Protein AF-A0A7S2GLZ1-F1 (afdb_monomer_lite)

Organism: NCBI:txid327968

pLDDT: mean 72.08, std 15.68, range [31.23, 93.06]

Secondary structure (DSSP, 8-state):
-EETTEE--EEEEEE-SSSTTEEEEEETTT--EEEEEEGGG----HHHHHHHHHHHHHHHHHHHHHHHHHHHHHHHHHHHHHHPPPPTT-EEEEE--STTSTT-EEEEEEEEE-SSTTEEEEEETTTEEEEEEEGGGEEE-HHHHHHHHHHHHHHHHHHHHHHHHHHHHHHHHHHHHHHHHHHHHHHHHHHHHHHHHHHHHHHHHHHHHHHHHHHHHHHHHHHHHHHHHHHHHHHHHHHHHHHHHHHHHHTS---PPPHHHHHHHHHHHHHHHHHHHHHHHHHHTS-----------------------------------------

Radius of gyration: 70.94 Å; chains: 1; bounding box: 131×85×165 Å

Foldseek 3Di:
DADPNDDADWDFPADDPPDPQWTWIAGPPPRDIDRTDGNVRDDQDPVSVVVVVVVVVVVVVVVVVVVVVVVVVVVVQVVCLVPDDDDAQAWKWFQDPDPVRGGDTAIWGFHAAAPDPQFTWIGDPNPDIDGRHHSVRIGHPVVVVVVVVVVVVVVVVVVVVVVVVVVVVVVVVVVVVVVVVVVVVVVVVVVVVVVVVVVVVVVVVVVVVVVVVVVVVVVVVVVVVVVVVVVVVVVVVVVVVVVVVVVVVVVDDDDDDPVVVVVVVVVVVVVVVVVVVVVVVVVVVPDDDDDDDDDDDDDDYDDDDDDDDDDDDDDDDDDDDDDDDDD

Structure (mmCIF, N/CA/C/O backbone):
data_AF-A0A7S2GLZ1-F1
#
_entry.id   AF-A0A7S2GLZ1-F1
#
loop_
_atom_site.group_PDB
_atom_site.id
_atom_site.type_symbol
_atom_site.label_atom_id
_atom_site.label_alt_id
_atom_site.label_comp_id
_atom_site.label_asym_id
_atom_site.label_entity_id
_atom_site.label_seq_id
_atom_site.pdbx_PDB_ins_code
_atom_site.Cartn_x
_atom_site.Cartn_y
_atom_site.Cartn_z
_atom_site.occupancy
_atom_site.B_iso_or_equiv
_atom_site.auth_seq_id
_atom_site.auth_comp_id
_atom_site.auth_asym_id
_atom_site.auth_atom_id
_atom_site.pdbx_PDB_model_num
ATOM 1 N N . GLY A 1 1 ? 24.297 -17.739 35.491 1.00 74.75 1 GLY A N 1
ATOM 2 C CA . GLY A 1 1 ? 24.407 -18.890 36.411 1.00 74.75 1 GLY A CA 1
ATOM 3 C C . GLY A 1 1 ? 25.731 -18.875 37.156 1.00 74.75 1 GLY A C 1
ATOM 4 O O . GLY A 1 1 ? 26.680 -18.275 36.664 1.00 74.75 1 GLY A O 1
ATOM 5 N N . LYS A 1 2 ? 25.814 -19.511 38.328 1.00 79.50 2 LYS A N 1
ATOM 6 C CA . LYS A 1 2 ? 27.057 -19.704 39.091 1.00 79.50 2 LYS A CA 1
ATOM 7 C C . LYS A 1 2 ? 27.658 -21.078 38.774 1.00 79.50 2 LYS A C 1
ATOM 9 O O . LYS A 1 2 ? 27.002 -22.086 39.007 1.00 79.50 2 LYS A O 1
ATOM 14 N N . PHE A 1 3 ? 28.899 -21.126 38.295 1.00 76.31 3 PHE A N 1
ATOM 15 C CA . PHE A 1 3 ? 29.626 -22.363 37.988 1.00 76.31 3 PHE A CA 1
ATOM 16 C C . PHE A 1 3 ? 31.044 -22.286 38.568 1.00 76.31 3 PHE A C 1
ATOM 18 O O . PHE A 1 3 ? 31.731 -21.285 38.393 1.00 76.31 3 PHE A O 1
ATOM 25 N N . LYS A 1 4 ? 31.471 -23.309 39.324 1.00 81.06 4 LYS A N 1
ATOM 26 C CA . LYS A 1 4 ? 32.777 -23.333 40.026 1.00 81.06 4 LYS A CA 1
ATOM 27 C C . LYS A 1 4 ? 33.093 -22.047 40.817 1.00 81.06 4 LYS A C 1
ATOM 29 O O . LYS A 1 4 ? 34.214 -21.557 40.814 1.00 81.06 4 LYS A O 1
ATOM 34 N N . GLY A 1 5 ? 32.087 -21.470 41.477 1.00 81.81 5 GLY A N 1
ATOM 35 C CA . GLY A 1 5 ? 32.250 -20.254 42.284 1.00 81.81 5 GLY A CA 1
ATOM 36 C C . GLY A 1 5 ? 32.127 -18.932 41.516 1.00 81.81 5 GLY A C 1
ATOM 37 O O . GLY A 1 5 ? 31.860 -17.912 42.148 1.00 81.81 5 GLY A O 1
ATOM 38 N N . LEU A 1 6 ? 32.218 -18.949 40.185 1.00 84.62 6 LEU A N 1
ATOM 39 C CA . LEU A 1 6 ? 32.159 -17.764 39.328 1.00 84.62 6 LEU A CA 1
ATOM 40 C C . LEU A 1 6 ? 30.760 -17.559 38.739 1.00 84.62 6 LEU A C 1
ATOM 42 O O . LEU A 1 6 ? 30.022 -18.519 38.519 1.00 84.62 6 LEU A O 1
ATOM 46 N N . TRP A 1 7 ? 30.392 -16.302 38.484 1.00 85.19 7 TRP A N 1
ATOM 47 C CA . TRP A 1 7 ? 29.122 -15.939 37.854 1.00 85.19 7 TRP A CA 1
ATOM 48 C C . TRP A 1 7 ? 29.305 -15.723 36.356 1.00 85.19 7 TRP A C 1
ATOM 50 O O . TRP A 1 7 ? 30.178 -14.971 35.935 1.00 85.19 7 TRP A O 1
ATOM 60 N N . PHE A 1 8 ? 28.427 -16.338 35.572 1.00 86.31 8 PHE A N 1
ATOM 61 C CA . PHE A 1 8 ? 28.402 -16.241 34.120 1.00 86.31 8 PHE A CA 1
ATOM 62 C C . PHE A 1 8 ? 27.045 -15.754 33.632 1.00 86.31 8 PHE A C 1
ATOM 64 O O . PHE A 1 8 ? 26.007 -16.029 34.248 1.00 86.31 8 PHE A O 1
ATOM 71 N N . GLU A 1 9 ? 27.064 -15.073 32.497 1.00 88.56 9 GLU A N 1
ATOM 72 C CA . GLU A 1 9 ? 25.862 -14.677 31.782 1.00 88.56 9 GLU A CA 1
ATOM 73 C C . GLU A 1 9 ? 25.246 -15.893 31.084 1.00 88.56 9 GLU A C 1
ATOM 75 O O . GLU A 1 9 ? 25.931 -16.665 30.406 1.00 88.56 9 GLU A O 1
ATOM 80 N N . ALA A 1 10 ? 23.959 -16.104 31.327 1.00 87.06 10 ALA A N 1
ATOM 81 C CA . ALA A 1 10 ? 23.210 -17.242 30.824 1.00 87.06 10 ALA A CA 1
ATOM 82 C C . ALA A 1 10 ? 21.785 -16.810 30.500 1.00 87.06 10 ALA A C 1
ATOM 84 O O . ALA A 1 10 ? 21.212 -15.989 31.217 1.00 87.06 10 ALA A O 1
ATOM 85 N N . GLU A 1 11 ? 21.228 -17.420 29.469 1.00 90.56 11 GLU A N 1
ATOM 86 C CA . GLU A 1 11 ? 19.838 -17.293 29.066 1.00 90.56 11 GLU A CA 1
ATOM 87 C C . GLU A 1 11 ? 19.040 -18.487 29.595 1.00 90.56 11 GLU A C 1
ATOM 89 O O . GLU A 1 11 ? 19.536 -19.614 29.603 1.00 90.56 11 GLU A O 1
ATOM 94 N N . VAL A 1 12 ? 17.817 -18.245 30.068 1.00 89.56 12 VAL A N 1
ATOM 95 C CA . VAL A 1 12 ? 16.902 -19.312 30.487 1.00 89.56 12 VAL A CA 1
ATOM 96 C C . VAL A 1 12 ? 16.205 -19.849 29.243 1.00 89.56 12 VAL A C 1
ATOM 98 O O . VAL A 1 12 ? 15.446 -19.127 28.607 1.00 89.56 12 VAL A O 1
ATOM 101 N N . THR A 1 13 ? 16.455 -21.110 28.906 1.00 90.00 13 THR A N 1
ATOM 102 C CA . THR A 1 13 ? 15.880 -21.773 27.727 1.00 90.00 13 THR A CA 1
ATOM 103 C C . THR A 1 13 ? 14.616 -22.565 28.053 1.00 90.00 13 THR A C 1
ATOM 105 O O . THR A 1 13 ? 13.832 -22.865 27.158 1.00 90.00 13 THR A O 1
ATOM 108 N N . GLY A 1 14 ? 14.384 -22.885 29.328 1.00 88.25 14 GLY A N 1
ATOM 109 C CA . GLY A 1 14 ? 13.193 -23.608 29.757 1.00 88.25 14 GLY A CA 1
ATOM 110 C C . GLY A 1 14 ? 13.008 -23.609 31.269 1.00 88.25 14 GLY A C 1
ATOM 111 O O . GLY A 1 14 ? 13.954 -23.412 32.034 1.00 88.25 14 GLY A O 1
ATOM 112 N N . VAL A 1 15 ? 11.771 -23.845 31.697 1.00 90.12 15 VAL A N 1
ATOM 113 C CA . VAL A 1 15 ? 11.407 -24.064 33.103 1.00 90.12 15 VAL A CA 1
ATOM 114 C C . VAL A 1 15 ? 11.102 -25.546 33.275 1.00 90.12 15 VAL A C 1
ATOM 116 O O . VAL A 1 15 ? 10.369 -26.122 32.471 1.00 90.12 15 VAL A O 1
ATOM 119 N N . HIS A 1 16 ? 11.677 -26.178 34.296 1.00 86.00 16 HIS A N 1
ATOM 120 C CA . HIS A 1 16 ? 11.473 -27.603 34.519 1.00 86.00 16 HIS A CA 1
ATOM 121 C C . HIS A 1 16 ? 10.038 -27.865 35.012 1.00 86.00 16 HIS A C 1
ATOM 123 O O . HIS A 1 16 ? 9.613 -27.244 35.986 1.00 86.00 16 HIS A O 1
ATOM 129 N N . PRO A 1 17 ? 9.284 -28.799 34.405 1.00 82.12 17 PRO A N 1
ATOM 130 C CA . PRO A 1 17 ? 7.860 -28.973 34.706 1.00 82.12 17 PRO A CA 1
ATOM 131 C C . PRO A 1 17 ? 7.590 -29.581 36.089 1.00 82.12 17 PRO A C 1
ATOM 133 O O . PRO A 1 17 ? 6.540 -29.336 36.672 1.00 82.12 17 PRO A O 1
ATOM 136 N N . THR A 1 18 ? 8.518 -30.383 36.621 1.00 85.62 18 THR A N 1
ATOM 137 C CA . THR A 1 18 ? 8.312 -31.147 37.869 1.00 85.62 18 THR A CA 1
ATOM 138 C C . THR A 1 18 ? 9.137 -30.658 39.054 1.00 85.62 18 THR A C 1
ATOM 140 O O . THR A 1 18 ? 8.936 -31.128 40.171 1.00 85.62 18 THR A O 1
ATOM 143 N N . LEU A 1 19 ? 10.071 -29.731 38.835 1.00 84.50 19 LEU A N 1
ATOM 144 C CA . LEU A 1 19 ? 10.941 -29.214 39.886 1.00 84.50 19 LEU A CA 1
ATOM 145 C C . LEU A 1 19 ? 10.721 -27.704 39.980 1.00 84.50 19 LEU A C 1
ATOM 147 O O . LEU A 1 19 ? 11.221 -26.982 39.112 1.00 84.50 19 LEU A O 1
ATOM 151 N N . PRO A 1 20 ? 9.976 -27.218 40.993 1.00 77.88 20 PRO A N 1
ATOM 152 C CA . PRO A 1 20 ? 9.857 -25.787 41.214 1.00 77.88 20 PRO A CA 1
ATOM 153 C C . PRO A 1 20 ? 11.264 -25.218 41.416 1.00 77.88 20 PRO A C 1
ATOM 155 O O . PRO A 1 20 ? 12.112 -25.831 42.065 1.00 77.88 20 PRO A O 1
ATOM 158 N N . ASP A 1 21 ? 11.524 -24.074 40.793 1.00 85.94 21 ASP A N 1
ATOM 159 C CA . ASP A 1 21 ? 12.811 -23.378 40.824 1.00 85.94 21 ASP A CA 1
ATOM 160 C C . ASP A 1 21 ? 13.983 -24.052 40.098 1.00 85.94 21 ASP A C 1
ATOM 162 O O . ASP A 1 21 ? 15.133 -23.645 40.298 1.00 85.94 21 ASP A O 1
ATOM 166 N N . ALA A 1 22 ? 13.727 -25.029 39.225 1.00 88.62 22 ALA A N 1
ATOM 167 C CA . ALA A 1 22 ? 14.738 -25.566 38.323 1.00 88.62 22 ALA A CA 1
ATOM 168 C C . ALA A 1 22 ? 14.526 -25.092 36.881 1.00 88.62 22 ALA A C 1
ATOM 170 O O . ALA A 1 22 ? 13.417 -25.094 36.349 1.00 88.62 22 ALA A O 1
ATOM 171 N N . TYR A 1 23 ? 15.622 -24.694 36.244 1.00 90.38 23 TYR A N 1
ATOM 172 C CA . TYR A 1 23 ? 15.611 -24.057 34.935 1.00 90.38 23 TYR A CA 1
ATOM 173 C C . TYR A 1 23 ? 16.670 -24.684 34.041 1.00 90.38 23 TYR A C 1
ATOM 175 O O . TYR A 1 23 ? 17.767 -25.014 34.500 1.00 90.38 23 TYR A O 1
ATOM 183 N N . SER A 1 24 ? 16.358 -24.808 32.759 1.00 90.50 24 SER A N 1
ATOM 184 C CA . SER A 1 24 ? 17.357 -25.078 31.734 1.00 90.50 24 SER A CA 1
ATOM 185 C C . SER A 1 24 ? 17.969 -23.748 31.315 1.00 90.50 24 SER A C 1
ATOM 187 O O . SER A 1 24 ? 17.249 -22.780 31.059 1.00 90.50 24 SER A O 1
ATOM 189 N N . VAL A 1 25 ? 19.297 -23.671 31.309 1.00 90.88 25 VAL A N 1
ATOM 190 C CA . VAL A 1 25 ? 20.017 -22.436 30.984 1.00 90.88 25 VAL A CA 1
ATOM 191 C C . VAL A 1 25 ? 21.124 -22.688 29.977 1.00 90.88 25 VAL A C 1
ATOM 193 O O . VAL A 1 25 ? 21.828 -23.691 30.055 1.00 90.88 25 VAL A O 1
ATOM 196 N N . ARG A 1 26 ? 21.329 -21.741 29.069 1.00 91.06 26 ARG A N 1
ATOM 197 C CA . ARG A 1 26 ? 22.422 -21.741 28.097 1.00 91.06 26 ARG A CA 1
ATOM 198 C C . ARG A 1 26 ? 23.385 -20.610 28.422 1.00 91.06 26 ARG A C 1
ATOM 200 O O . ARG A 1 26 ? 22.964 -19.471 28.602 1.00 91.06 26 ARG A O 1
ATOM 207 N N . LEU A 1 27 ? 24.680 -20.895 28.523 1.00 89.50 27 LEU A N 1
ATOM 208 C CA . LEU A 1 27 ? 25.693 -19.853 28.696 1.00 89.50 27 LEU A CA 1
ATOM 209 C C . LEU A 1 27 ? 25.825 -19.033 27.409 1.00 89.50 27 LEU A C 1
ATOM 211 O O . LEU A 1 27 ? 26.096 -19.593 26.351 1.00 89.50 27 LEU A O 1
ATOM 215 N N . VAL A 1 28 ? 25.709 -17.707 27.508 1.00 87.38 28 VAL A N 1
ATOM 216 C CA . VAL A 1 28 ? 25.667 -16.817 26.330 1.00 87.38 28 VAL A CA 1
ATOM 217 C C . VAL A 1 28 ? 26.972 -16.871 25.530 1.00 87.38 28 VAL A C 1
ATOM 219 O O . VAL A 1 28 ? 26.950 -16.945 24.309 1.00 87.38 28 VAL A O 1
ATOM 222 N N . LYS A 1 29 ? 28.126 -16.877 26.211 1.00 86.31 29 LYS A N 1
ATOM 223 C CA . LYS A 1 29 ? 29.440 -16.819 25.543 1.00 86.31 29 LYS A CA 1
ATOM 224 C C . LYS A 1 29 ? 29.932 -18.156 24.992 1.00 86.31 29 LYS A C 1
ATOM 226 O O . LYS A 1 29 ? 30.695 -18.159 24.036 1.00 86.31 29 LYS A O 1
ATOM 231 N N . SER A 1 30 ? 29.569 -19.271 25.621 1.00 86.56 30 SER A N 1
ATOM 232 C CA . SER A 1 30 ? 30.081 -20.596 25.244 1.00 86.56 30 SER A CA 1
ATOM 233 C C . SER A 1 30 ? 29.049 -21.477 24.549 1.00 86.56 30 SER A C 1
ATOM 235 O O . SER A 1 30 ? 29.413 -22.534 24.047 1.00 86.56 30 SER A O 1
ATOM 237 N N . GLY A 1 31 ? 27.769 -21.096 24.558 1.00 88.00 31 GLY A N 1
ATOM 238 C CA . GLY A 1 31 ? 26.674 -21.899 24.011 1.00 88.00 31 GLY A CA 1
ATOM 239 C C . GLY A 1 31 ? 26.374 -23.181 24.796 1.00 88.00 31 GLY A C 1
ATOM 240 O O . GLY A 1 31 ? 25.467 -23.916 24.424 1.00 88.00 31 GLY A O 1
ATOM 241 N N . ILE A 1 32 ? 27.104 -23.457 25.882 1.00 88.81 32 ILE A N 1
ATOM 242 C CA . ILE A 1 32 ? 26.941 -24.681 26.673 1.00 88.81 32 ILE A CA 1
ATOM 243 C C . ILE A 1 32 ? 25.611 -24.630 27.422 1.00 88.81 32 ILE A C 1
ATOM 245 O O . ILE A 1 32 ? 25.331 -23.668 28.145 1.00 88.81 32 ILE A O 1
ATOM 249 N N . GLU A 1 33 ? 24.830 -25.695 27.286 1.00 89.38 33 GLU A N 1
ATOM 250 C CA . GLU A 1 33 ? 23.555 -25.864 27.971 1.00 89.38 33 GLU A CA 1
ATOM 251 C C . GLU A 1 33 ? 23.698 -26.662 29.262 1.00 89.38 33 GLU A C 1
ATOM 253 O O . GLU A 1 33 ? 24.369 -27.691 29.331 1.00 89.38 33 GLU A O 1
ATOM 258 N N . PHE A 1 34 ? 23.013 -26.184 30.292 1.00 87.12 34 PHE A N 1
ATOM 259 C CA . PHE A 1 34 ? 22.842 -26.854 31.564 1.00 87.12 34 PHE A CA 1
ATOM 260 C C . PHE A 1 34 ? 21.350 -27.137 31.728 1.00 87.12 34 PHE A C 1
ATOM 262 O O . PHE A 1 34 ? 20.577 -26.202 31.952 1.00 87.12 34 PHE A O 1
ATOM 269 N N . PRO A 1 35 ? 20.922 -28.404 31.619 1.00 85.25 35 PRO A N 1
ATOM 270 C CA . PRO A 1 35 ? 19.503 -28.746 31.593 1.00 85.25 35 PRO A CA 1
ATOM 271 C C . PRO A 1 35 ? 18.811 -28.514 32.940 1.00 85.25 35 PRO A C 1
ATOM 273 O O . PRO A 1 35 ? 17.594 -28.352 32.974 1.00 85.25 35 PRO A O 1
ATOM 276 N N . LEU A 1 36 ? 19.574 -28.469 34.039 1.00 88.56 36 LEU A N 1
ATOM 277 C CA . LEU A 1 36 ? 19.036 -28.343 35.387 1.00 88.56 36 LEU A CA 1
ATOM 278 C C . LEU A 1 36 ? 19.888 -27.412 36.258 1.00 88.56 36 LEU A C 1
ATOM 280 O O . LEU A 1 36 ? 20.925 -27.803 36.796 1.00 88.56 36 LEU A O 1
ATOM 284 N N . VAL A 1 37 ? 19.427 -26.175 36.428 1.00 87.06 37 VAL A N 1
ATOM 285 C CA . VAL A 1 37 ? 20.039 -25.170 37.301 1.00 87.06 37 VAL A CA 1
ATOM 286 C C . VAL A 1 37 ? 18.991 -24.621 38.259 1.00 87.06 37 VAL A C 1
ATOM 288 O O . VAL A 1 37 ? 17.975 -24.068 37.848 1.00 87.06 37 VAL A O 1
ATOM 291 N N . GLY A 1 38 ? 19.243 -24.775 39.559 1.00 86.88 38 GLY A N 1
ATOM 292 C CA . GLY A 1 38 ? 18.363 -24.242 40.598 1.00 86.88 38 GLY A CA 1
ATOM 293 C C . GLY A 1 38 ? 18.444 -22.716 40.711 1.00 86.88 38 GLY A C 1
ATOM 294 O O .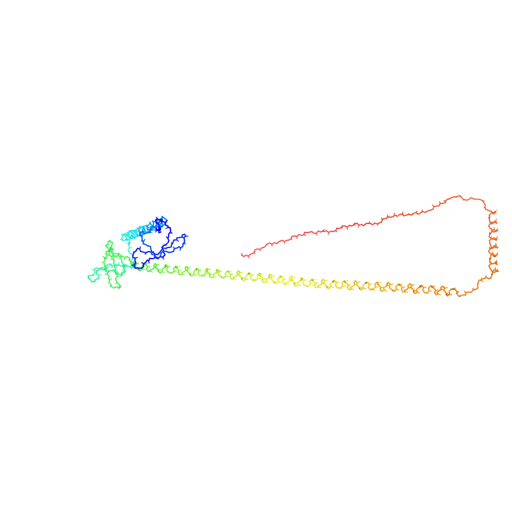 GLY A 1 38 ? 19.523 -22.142 40.541 1.00 86.88 38 GLY A O 1
ATOM 295 N N . TYR A 1 39 ? 17.342 -22.067 41.096 1.00 85.50 39 TYR A N 1
ATOM 296 C CA . TYR A 1 39 ? 17.246 -20.609 41.263 1.00 85.50 39 TYR A CA 1
ATOM 297 C C . TYR A 1 39 ? 18.362 -20.012 42.134 1.00 85.50 39 TYR A C 1
ATOM 299 O O . TYR A 1 39 ? 18.905 -18.966 41.798 1.00 85.50 39 TYR A O 1
ATOM 307 N N . LYS A 1 40 ? 18.809 -20.712 43.189 1.00 85.19 40 LYS A N 1
ATOM 308 C CA . LYS A 1 40 ? 19.929 -20.279 44.056 1.00 85.19 40 LYS A CA 1
ATOM 309 C C . LYS A 1 40 ? 21.275 -20.102 43.333 1.00 85.19 40 LYS A C 1
ATOM 311 O O . LYS A 1 40 ? 22.172 -19.435 43.843 1.00 85.19 40 LYS A O 1
ATOM 316 N N . PHE A 1 41 ? 21.437 -20.712 42.159 1.00 84.69 41 PHE A N 1
ATOM 317 C CA . PHE A 1 41 ? 22.616 -20.570 41.299 1.00 84.69 41 PHE A CA 1
ATOM 318 C C . PHE A 1 41 ? 22.387 -19.573 40.164 1.00 84.69 41 PHE A C 1
ATOM 320 O O . PHE A 1 41 ? 23.215 -19.440 39.261 1.00 84.69 41 PHE A O 1
ATOM 327 N N . MET A 1 42 ? 21.272 -18.858 40.203 1.00 83.00 42 MET A N 1
ATOM 328 C CA . MET A 1 42 ? 20.913 -17.832 39.252 1.00 83.00 42 MET A CA 1
ATOM 329 C C . MET A 1 42 ? 20.702 -16.518 39.984 1.00 83.00 42 MET A C 1
ATOM 331 O O . MET A 1 42 ? 20.314 -16.452 41.144 1.00 83.00 42 MET A O 1
ATOM 335 N N . ARG A 1 43 ? 21.000 -15.443 39.278 1.00 84.12 43 ARG A N 1
ATOM 336 C CA . ARG A 1 43 ? 20.613 -14.097 39.660 1.00 84.12 43 ARG A CA 1
ATOM 337 C C . ARG A 1 43 ? 20.300 -13.372 38.371 1.00 84.12 43 ARG A C 1
ATOM 339 O O . ARG A 1 43 ? 20.929 -13.663 37.349 1.00 84.12 43 ARG A O 1
ATOM 346 N N . ARG A 1 44 ? 19.337 -12.458 38.412 1.00 82.81 44 ARG A N 1
ATOM 347 C CA . ARG A 1 44 ? 19.091 -11.581 37.270 1.00 82.81 44 ARG A CA 1
ATOM 348 C C . ARG A 1 44 ? 20.357 -10.773 37.012 1.00 82.81 44 ARG A C 1
ATOM 350 O O . ARG A 1 44 ? 20.994 -10.306 37.959 1.00 82.81 44 ARG A O 1
ATOM 357 N N . SER A 1 45 ? 20.745 -10.666 35.746 1.00 82.00 45 SER A N 1
ATOM 358 C CA . SER A 1 45 ? 21.792 -9.728 35.362 1.00 82.00 45 SER A CA 1
ATOM 359 C C . SER A 1 45 ? 21.326 -8.306 35.673 1.00 82.00 45 SER A C 1
ATOM 361 O O . SER A 1 45 ? 20.129 -8.038 35.790 1.00 82.00 45 SER A O 1
ATOM 363 N N . GLU A 1 46 ? 22.270 -7.385 35.814 1.00 77.31 46 GLU A N 1
ATOM 364 C CA . GLU A 1 46 ? 21.960 -5.971 36.024 1.00 77.31 46 GLU A CA 1
ATOM 365 C C . GLU A 1 46 ? 21.114 -5.407 34.869 1.00 77.31 46 GLU A C 1
ATOM 367 O O . GLU A 1 46 ? 20.116 -4.730 35.106 1.00 77.31 46 GLU A O 1
ATOM 372 N N . ALA A 1 47 ? 21.413 -5.824 33.633 1.00 76.62 47 ALA A N 1
ATOM 373 C CA . ALA A 1 47 ? 20.600 -5.533 32.455 1.00 76.62 47 ALA A CA 1
ATOM 374 C C . ALA A 1 47 ? 19.161 -6.073 32.582 1.00 76.62 47 ALA A C 1
ATOM 376 O O . ALA A 1 47 ? 18.199 -5.343 32.356 1.00 76.62 47 ALA A O 1
ATOM 377 N N . ALA A 1 48 ? 18.981 -7.321 33.027 1.00 74.00 48 ALA A N 1
ATOM 378 C CA . ALA A 1 48 ? 17.649 -7.893 33.240 1.00 74.00 48 ALA A CA 1
ATOM 379 C C . ALA A 1 48 ? 16.891 -7.227 34.405 1.00 74.00 48 ALA A C 1
ATOM 381 O O . ALA A 1 48 ? 15.661 -7.165 34.395 1.00 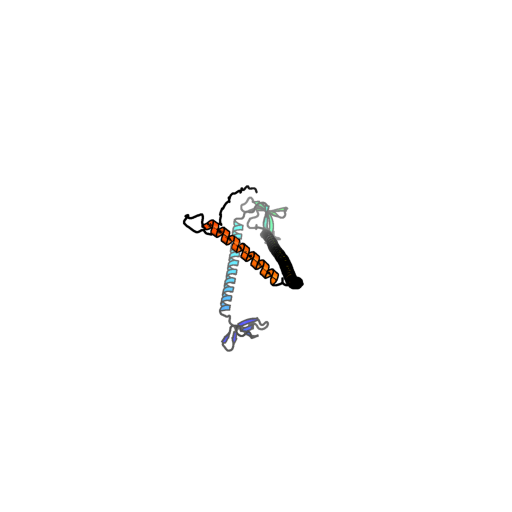74.00 48 ALA A O 1
ATOM 382 N N . MET A 1 49 ? 17.603 -6.720 35.416 1.00 78.50 49 MET A N 1
ATOM 383 C CA . MET A 1 49 ? 17.011 -5.945 36.510 1.00 78.50 49 MET A CA 1
ATOM 384 C C . MET A 1 49 ? 16.529 -4.570 36.045 1.00 78.50 49 MET A C 1
ATOM 386 O O . MET A 1 49 ? 15.469 -4.138 36.492 1.00 78.50 49 MET A O 1
ATOM 390 N N . LEU A 1 50 ? 17.264 -3.903 35.150 1.00 79.38 50 LEU A N 1
ATOM 391 C CA . LEU A 1 50 ? 16.846 -2.634 34.549 1.00 79.38 50 LEU A CA 1
ATOM 392 C C . LEU A 1 50 ? 15.576 -2.807 33.712 1.00 79.38 50 LEU A C 1
ATOM 394 O O . LEU A 1 50 ? 14.590 -2.124 33.975 1.00 79.38 50 LEU A O 1
ATOM 398 N N . VAL A 1 51 ? 15.553 -3.796 32.813 1.00 80.25 51 VAL A N 1
ATOM 399 C CA . VAL A 1 51 ? 14.364 -4.118 32.001 1.00 80.25 51 VAL A CA 1
ATOM 400 C C . VAL A 1 51 ? 13.164 -4.462 32.885 1.00 80.25 51 VAL A C 1
ATOM 402 O O . VAL A 1 51 ? 12.040 -4.038 32.625 1.00 80.25 51 VAL A O 1
ATOM 405 N N . TRP A 1 52 ? 13.380 -5.208 33.971 1.00 80.25 52 TRP A N 1
ATOM 406 C CA . TRP A 1 52 ? 12.300 -5.519 34.901 1.00 80.25 52 TRP A CA 1
ATOM 407 C C . TRP A 1 52 ? 11.782 -4.283 35.646 1.00 80.25 52 TRP A C 1
ATOM 409 O O . TRP A 1 52 ? 10.572 -4.139 35.792 1.00 80.25 52 TRP A O 1
ATOM 419 N N . ARG A 1 53 ? 12.662 -3.381 36.095 1.00 85.19 53 ARG A N 1
ATOM 420 C CA . ARG A 1 53 ? 12.251 -2.124 36.745 1.00 85.19 53 ARG A CA 1
ATOM 421 C C . ARG A 1 53 ? 11.446 -1.242 35.799 1.00 85.19 53 ARG A C 1
ATOM 423 O O . ARG A 1 53 ? 10.432 -0.696 36.216 1.00 85.19 53 ARG A O 1
ATOM 430 N N . GLU A 1 54 ? 11.867 -1.146 34.543 1.00 85.88 54 GLU A N 1
ATOM 431 C CA . GLU A 1 54 ? 11.146 -0.403 33.510 1.00 85.88 54 GLU A CA 1
ATOM 432 C C . GLU A 1 54 ? 9.771 -1.020 33.233 1.00 85.88 54 GLU A C 1
ATOM 434 O O . GLU A 1 54 ? 8.764 -0.316 33.236 1.00 85.88 54 GLU A O 1
ATOM 439 N N . LYS A 1 55 ? 9.699 -2.352 33.110 1.00 86.00 55 LYS A N 1
ATOM 440 C CA . LYS A 1 55 ? 8.425 -3.063 32.965 1.00 86.00 55 LYS A CA 1
ATOM 441 C C . LYS A 1 55 ? 7.482 -2.790 34.139 1.00 86.00 55 LYS A C 1
ATOM 443 O O . LYS A 1 55 ? 6.324 -2.459 33.915 1.00 86.00 55 LYS A O 1
ATOM 448 N N . MET A 1 56 ? 7.974 -2.884 35.375 1.00 83.81 56 MET A N 1
ATOM 449 C CA . MET A 1 56 ? 7.167 -2.603 36.566 1.00 83.81 56 MET A CA 1
ATOM 450 C C . MET A 1 56 ? 6.721 -1.137 36.619 1.00 83.81 56 MET A C 1
ATOM 452 O O . MET A 1 56 ? 5.581 -0.868 36.973 1.00 83.81 56 MET A O 1
ATOM 456 N N . ALA A 1 57 ? 7.583 -0.188 36.242 1.00 84.25 57 ALA A N 1
ATOM 457 C CA . ALA A 1 57 ? 7.222 1.227 36.184 1.00 84.25 57 ALA A CA 1
ATOM 458 C C . ALA A 1 57 ? 6.121 1.495 35.145 1.00 84.25 57 ALA A C 1
ATOM 460 O O . ALA A 1 57 ? 5.190 2.250 35.420 1.00 84.25 57 ALA A O 1
ATOM 461 N N . ASN A 1 58 ? 6.189 0.838 33.985 1.00 83.44 58 ASN A N 1
ATOM 462 C CA . ASN A 1 58 ? 5.164 0.939 32.949 1.00 83.44 58 ASN A CA 1
ATOM 463 C C . ASN A 1 58 ? 3.844 0.290 33.379 1.00 83.44 58 ASN A C 1
ATOM 465 O O . ASN A 1 58 ? 2.786 0.858 33.138 1.00 83.44 58 ASN A O 1
ATOM 469 N N . GLU A 1 59 ? 3.888 -0.858 34.058 1.00 84.69 59 GLU A N 1
ATOM 470 C CA . GLU A 1 59 ? 2.686 -1.487 34.620 1.00 84.69 59 GLU A CA 1
ATOM 471 C C . GLU A 1 59 ? 2.029 -0.612 35.695 1.00 84.69 59 GLU A C 1
ATOM 473 O O . GLU A 1 59 ? 0.803 -0.514 35.736 1.00 84.69 59 GLU A O 1
ATOM 478 N N . THR A 1 60 ? 2.818 0.058 36.541 1.00 85.44 60 THR A N 1
ATOM 479 C CA . THR A 1 60 ? 2.292 1.006 37.532 1.00 85.44 60 THR A CA 1
ATOM 480 C C . THR A 1 60 ? 1.663 2.222 36.857 1.00 85.44 60 THR A C 1
ATOM 482 O O . THR A 1 60 ? 0.529 2.552 37.185 1.00 85.44 60 THR A O 1
ATOM 485 N N . ARG A 1 61 ? 2.328 2.826 35.861 1.00 85.56 61 ARG A N 1
ATOM 486 C CA . ARG A 1 61 ? 1.744 3.930 35.078 1.00 85.56 61 ARG A CA 1
ATOM 487 C C . ARG A 1 61 ? 0.447 3.520 34.394 1.00 85.56 61 ARG A C 1
ATOM 489 O O . ARG A 1 61 ? -0.533 4.239 34.490 1.00 85.56 61 ARG A O 1
ATOM 496 N N . ALA A 1 62 ? 0.402 2.336 33.786 1.00 83.25 62 ALA A N 1
ATOM 497 C CA . ALA A 1 62 ? -0.812 1.831 33.152 1.00 83.25 62 ALA A CA 1
ATOM 498 C C . ALA A 1 62 ? -1.961 1.632 34.159 1.00 83.25 62 ALA A C 1
ATOM 500 O O . ALA A 1 62 ? -3.124 1.849 33.822 1.00 83.25 62 ALA A O 1
ATOM 501 N N . ARG A 1 63 ? -1.660 1.235 35.404 1.00 83.00 63 ARG A N 1
ATOM 502 C CA . ARG A 1 63 ? -2.665 1.155 36.477 1.00 83.00 63 ARG A CA 1
ATOM 503 C C . ARG A 1 63 ? -3.139 2.532 36.923 1.00 83.00 63 ARG A C 1
ATOM 505 O O . ARG A 1 63 ? -4.343 2.719 37.044 1.00 83.00 63 ARG A O 1
ATOM 512 N N . GLU A 1 64 ? -2.223 3.473 37.128 1.00 86.94 64 GLU A N 1
ATOM 513 C CA . GLU A 1 64 ? -2.550 4.855 37.499 1.00 86.94 64 GLU A CA 1
ATOM 514 C C . GLU A 1 64 ? -3.375 5.546 36.406 1.00 86.94 64 GLU A C 1
ATOM 516 O O . GLU A 1 64 ? -4.380 6.180 36.706 1.00 86.94 64 GLU A O 1
ATOM 521 N N . GLU A 1 65 ? -3.025 5.363 35.132 1.00 85.88 65 GLU A N 1
ATOM 522 C CA . GLU A 1 65 ? -3.794 5.863 33.988 1.00 85.88 65 GLU A CA 1
ATOM 523 C C . GLU A 1 65 ? -5.188 5.225 33.922 1.00 85.88 65 GLU A C 1
ATOM 525 O O . GLU A 1 65 ? -6.174 5.922 33.685 1.00 85.88 65 GLU A O 1
ATOM 530 N N . ALA A 1 66 ? -5.303 3.920 34.185 1.00 81.00 66 ALA A N 1
ATOM 531 C CA . ALA A 1 66 ? -6.596 3.242 34.231 1.00 81.00 66 ALA A CA 1
ATOM 532 C C . ALA A 1 66 ? -7.466 3.702 35.416 1.00 81.00 66 ALA A C 1
ATOM 534 O O . ALA A 1 66 ? -8.687 3.803 35.277 1.00 81.00 66 ALA A O 1
ATOM 535 N N . GLU A 1 67 ? -6.874 3.980 36.579 1.00 83.12 67 GLU A N 1
ATOM 536 C CA . GLU A 1 67 ? -7.585 4.545 37.731 1.00 83.12 67 GLU A CA 1
ATOM 537 C C . GLU A 1 67 ? -7.995 5.998 37.487 1.00 83.12 67 GLU A C 1
ATOM 539 O O . GLU A 1 67 ? -9.154 6.338 37.718 1.00 83.12 67 GLU A O 1
ATOM 544 N N . ALA A 1 68 ? -7.110 6.822 36.925 1.00 82.69 68 ALA A N 1
ATOM 545 C CA . ALA A 1 68 ? -7.418 8.194 36.533 1.00 82.69 68 ALA A CA 1
ATOM 546 C C . ALA A 1 68 ? -8.529 8.244 35.476 1.00 82.69 68 ALA A C 1
ATOM 548 O O . ALA A 1 68 ? -9.416 9.095 35.543 1.00 82.69 68 ALA A O 1
ATOM 549 N N . GLN A 1 69 ? -8.534 7.302 34.531 1.00 73.38 69 GLN A N 1
ATOM 550 C CA . GLN A 1 69 ? -9.601 7.174 33.543 1.00 73.38 69 GLN A CA 1
ATOM 551 C C . GLN A 1 69 ? -10.933 6.802 34.203 1.00 73.38 69 GLN A C 1
ATOM 553 O O . GLN A 1 69 ? -11.953 7.418 33.903 1.00 73.38 69 GLN A O 1
ATOM 558 N N . LYS A 1 70 ? -10.937 5.860 35.155 1.00 76.25 70 LYS A N 1
ATOM 559 C CA . LYS A 1 70 ? -12.143 5.523 35.931 1.00 76.25 70 LYS A CA 1
ATOM 560 C C . LYS A 1 70 ? -12.639 6.696 36.773 1.00 76.25 70 LYS A C 1
ATOM 562 O O . LYS A 1 70 ? -13.846 6.901 36.873 1.00 76.25 70 LYS A O 1
ATOM 567 N N . GLU A 1 71 ? -11.739 7.462 37.383 1.00 77.69 71 GLU A N 1
ATOM 568 C CA . GLU A 1 71 ? -12.096 8.654 38.154 1.00 77.69 71 GLU A CA 1
ATOM 569 C C . GLU A 1 71 ? -12.678 9.744 37.247 1.00 77.69 71 GLU A C 1
ATOM 571 O O . GLU A 1 71 ? -13.708 10.336 37.575 1.00 77.69 71 GLU A O 1
ATOM 576 N N . LYS A 1 72 ? -12.085 9.951 36.066 1.00 78.56 72 LYS A N 1
ATOM 577 C CA . LYS A 1 72 ? -12.604 10.857 35.040 1.00 78.56 72 LYS A CA 1
ATOM 578 C C . LYS A 1 72 ? -13.995 10.431 34.572 1.00 78.56 72 LYS A C 1
ATOM 580 O O . LYS A 1 72 ? -14.900 11.258 34.575 1.00 78.56 72 LYS A O 1
ATOM 585 N N . GLU A 1 73 ? -14.201 9.153 34.267 1.00 68.25 73 GLU A N 1
ATOM 586 C CA . GLU A 1 73 ? -15.514 8.609 33.896 1.00 68.25 73 GLU A CA 1
ATOM 587 C C . GLU A 1 73 ? -16.542 8.770 35.023 1.00 68.25 73 GLU A C 1
ATOM 589 O O . GLU A 1 73 ? -17.686 9.148 34.777 1.00 68.25 73 GLU A O 1
ATOM 594 N N . MET A 1 74 ? -16.152 8.531 36.278 1.00 65.00 74 MET A N 1
ATOM 595 C CA . MET A 1 74 ? -17.018 8.745 37.442 1.00 65.00 74 MET A CA 1
ATOM 596 C C . MET A 1 74 ? -17.381 10.223 37.618 1.00 65.00 74 MET A C 1
ATOM 598 O O . MET A 1 74 ? -18.535 10.540 37.928 1.00 65.00 74 MET A O 1
ATOM 602 N N . ARG A 1 75 ? -16.431 11.136 37.395 1.00 67.81 75 ARG A N 1
ATOM 603 C CA . ARG A 1 75 ? -16.650 12.584 37.464 1.00 67.81 75 ARG A CA 1
ATOM 604 C C . ARG A 1 75 ? -17.557 13.069 36.340 1.00 67.81 75 ARG A C 1
ATOM 606 O O . ARG A 1 75 ? -18.556 13.717 36.629 1.00 67.81 75 ARG A O 1
ATOM 613 N N . GLU A 1 76 ? -17.282 12.677 35.099 1.00 65.38 76 GLU A N 1
ATOM 614 C CA . GLU A 1 76 ? -18.124 12.975 33.934 1.00 65.38 76 GLU A CA 1
ATOM 615 C C . GLU A 1 76 ? -19.534 12.407 34.115 1.00 65.38 76 GLU A C 1
ATOM 617 O O . GLU A 1 76 ? -20.520 13.089 33.847 1.00 65.38 76 GLU A O 1
ATOM 622 N N . ARG A 1 77 ? -19.661 11.192 34.660 1.00 62.31 77 ARG A N 1
ATOM 623 C CA . ARG A 1 77 ? -20.958 10.598 35.002 1.00 62.31 77 ARG A CA 1
ATOM 624 C C . ARG A 1 77 ? -21.688 11.405 36.073 1.00 62.31 77 ARG A C 1
ATOM 626 O O . ARG A 1 77 ? -22.898 11.587 35.966 1.00 62.31 77 ARG A O 1
ATOM 633 N N . THR A 1 78 ? -20.983 11.900 37.087 1.00 60.66 78 THR A N 1
ATOM 634 C CA . THR A 1 78 ? -21.573 12.718 38.159 1.00 60.66 78 THR A CA 1
ATOM 635 C C . THR A 1 78 ? -22.017 14.085 37.634 1.00 60.66 78 THR A C 1
ATOM 637 O O . THR A 1 78 ? -23.139 14.514 37.904 1.00 60.66 78 THR A O 1
ATOM 640 N N . GLU A 1 79 ? -21.190 14.738 36.818 1.00 61.50 79 GLU A N 1
ATOM 641 C CA . GLU A 1 79 ? -21.510 16.009 36.158 1.00 61.50 79 GLU A CA 1
ATOM 642 C C . GLU A 1 79 ? -22.671 15.851 35.165 1.00 61.50 79 GLU A C 1
ATOM 644 O O . GLU A 1 79 ? -23.582 16.683 35.124 1.00 61.50 79 GLU A O 1
ATOM 649 N N . TRP A 1 80 ? -22.721 14.738 34.430 1.00 63.06 80 TRP A N 1
ATOM 650 C CA . TRP A 1 80 ? -23.839 14.390 33.557 1.00 63.06 80 TRP A CA 1
ATOM 651 C C . TRP A 1 80 ? -25.142 14.206 34.356 1.00 63.06 80 TRP A C 1
ATOM 653 O O . TRP A 1 80 ? -26.169 14.813 34.033 1.00 63.06 80 TRP A O 1
ATOM 663 N N . VAL A 1 81 ? -25.102 13.462 35.467 1.00 59.66 81 VAL A N 1
ATOM 664 C CA . VAL A 1 81 ? -26.259 13.286 36.367 1.00 59.66 81 VAL A CA 1
ATOM 665 C C . VAL A 1 81 ? -26.726 14.610 36.985 1.00 59.66 81 VAL A C 1
ATOM 667 O O . VAL A 1 81 ? -27.909 14.724 37.301 1.00 59.66 81 VAL A O 1
ATOM 670 N N . GLN A 1 82 ? -25.863 15.625 37.110 1.00 57.56 82 GLN A N 1
ATOM 671 C CA . GLN A 1 82 ? -26.224 16.940 37.656 1.00 57.56 82 GLN A CA 1
ATOM 672 C C . GLN A 1 82 ? -26.698 17.954 36.605 1.00 57.56 82 GLN A C 1
ATOM 674 O O . GLN A 1 82 ? -27.650 18.688 36.872 1.00 57.56 82 GLN A O 1
ATOM 679 N N . ASN A 1 83 ? -26.198 17.914 35.364 1.00 62.53 83 ASN A N 1
ATOM 680 C CA . ASN A 1 83 ? -26.480 18.960 34.361 1.00 62.53 83 ASN A CA 1
ATOM 681 C C . ASN A 1 83 ? -27.319 18.527 33.145 1.00 62.53 83 ASN A C 1
ATOM 683 O O . ASN A 1 83 ? -27.910 19.375 32.483 1.00 62.53 83 ASN A O 1
ATOM 687 N N . HIS A 1 84 ? -27.435 17.230 32.856 1.00 67.25 84 HIS A N 1
ATOM 688 C CA . HIS A 1 84 ? -28.252 16.752 31.741 1.00 67.25 84 HIS A CA 1
ATOM 689 C C . HIS A 1 84 ? -29.771 16.864 31.963 1.00 67.25 84 HIS A C 1
ATOM 691 O O . HIS A 1 84 ? -30.353 16.211 32.834 1.00 67.25 84 HIS A O 1
ATOM 697 N N . THR A 1 85 ? -30.434 17.652 31.123 1.00 67.81 85 THR A N 1
ATOM 698 C CA . THR A 1 85 ? -31.890 17.635 30.984 1.00 67.81 85 THR A CA 1
ATOM 699 C C . THR A 1 85 ? -32.284 16.727 29.836 1.00 67.81 85 THR A C 1
ATOM 701 O O . THR A 1 85 ? -31.776 16.915 28.736 1.00 67.81 85 THR A O 1
ATOM 704 N N . PHE A 1 86 ? -33.197 15.792 30.082 1.00 71.50 86 PHE A N 1
ATOM 705 C CA . PHE A 1 86 ? -33.701 14.921 29.025 1.00 71.50 86 PHE A CA 1
ATOM 706 C C . PHE A 1 86 ? -34.681 15.673 28.123 1.00 71.50 86 PHE A C 1
ATOM 708 O O . PHE A 1 86 ? -35.441 16.525 28.611 1.00 71.50 86 PHE A O 1
ATOM 715 N N . GLU A 1 87 ? -34.638 15.365 26.832 1.00 77.38 87 GLU A N 1
ATOM 716 C CA . GLU A 1 87 ? -35.526 15.937 25.818 1.00 77.38 87 GLU A CA 1
ATOM 717 C C . GLU A 1 87 ? -36.759 15.055 25.584 1.00 77.38 87 GLU A C 1
ATOM 719 O O . GLU A 1 87 ? -36.755 13.846 25.831 1.00 77.38 87 GLU A O 1
ATOM 724 N N . ASP A 1 88 ? -37.840 15.671 25.113 1.00 77.62 88 ASP A N 1
ATOM 725 C CA . ASP A 1 88 ? -39.078 14.966 24.795 1.00 77.62 88 ASP A CA 1
ATOM 726 C C . ASP A 1 88 ? -38.832 14.029 23.596 1.00 77.62 88 ASP A C 1
ATOM 728 O O . ASP A 1 88 ? -38.296 14.429 22.565 1.00 77.62 88 ASP A O 1
ATOM 732 N N . GLY A 1 89 ? -39.204 12.757 23.736 1.00 77.44 89 GLY A N 1
ATOM 733 C CA . GLY A 1 89 ? -38.930 11.689 22.769 1.00 77.44 89 GLY A CA 1
ATOM 734 C C . GLY A 1 89 ? -37.625 10.918 23.010 1.00 77.44 89 GLY A C 1
ATOM 735 O O . GLY A 1 89 ? -37.379 9.920 22.330 1.00 77.44 89 GLY A O 1
ATOM 736 N N . GLU A 1 90 ? -36.800 11.315 23.983 1.00 77.69 90 GLU A N 1
ATOM 737 C CA . GLU A 1 90 ? -35.536 10.636 24.282 1.00 77.69 90 GLU A CA 1
ATOM 738 C C . GLU A 1 90 ? -35.766 9.260 24.935 1.00 77.69 90 GLU A C 1
ATOM 740 O O . GLU A 1 90 ? -36.597 9.102 25.831 1.00 77.69 90 GLU A O 1
ATOM 745 N N . SER A 1 91 ? -35.026 8.237 24.496 1.00 77.25 91 SER A N 1
ATOM 746 C CA . SER A 1 91 ? -35.069 6.898 25.102 1.00 77.25 91 SER A CA 1
ATOM 747 C C . SER A 1 91 ? -34.065 6.798 26.251 1.00 77.25 91 SER A C 1
ATOM 749 O O . SER A 1 91 ? -32.866 7.004 26.066 1.00 77.25 91 SER A O 1
ATOM 751 N N . VAL A 1 92 ? -34.559 6.486 27.447 1.00 78.44 92 VAL A N 1
ATOM 752 C CA . VAL A 1 92 ? -33.809 6.464 28.709 1.00 78.44 92 VAL A CA 1
ATOM 753 C C . VAL A 1 92 ? -34.087 5.176 29.479 1.00 78.44 92 VAL A C 1
ATOM 755 O O . VAL A 1 92 ? -35.061 4.477 29.225 1.00 78.44 92 VAL A O 1
ATOM 758 N N . GLN A 1 93 ? -33.248 4.852 30.454 1.00 77.69 93 GLN A N 1
ATOM 759 C CA . GLN A 1 93 ? -33.444 3.725 31.358 1.00 77.69 93 GLN A CA 1
ATOM 760 C C . GLN A 1 93 ? -33.906 4.201 32.729 1.00 77.69 93 GLN A C 1
ATOM 762 O O . GLN A 1 93 ? -33.311 5.110 33.303 1.00 77.69 93 GLN A O 1
ATOM 767 N N . VAL A 1 94 ? -34.927 3.550 33.285 1.00 76.62 94 VAL A N 1
ATOM 768 C CA . VAL A 1 94 ? -35.430 3.821 34.638 1.00 76.62 94 VAL A CA 1
ATOM 769 C C . VAL A 1 94 ? -35.239 2.621 35.538 1.00 76.62 94 VAL A C 1
ATOM 771 O O . VAL A 1 94 ? -35.489 1.488 35.128 1.00 76.62 94 VAL A O 1
ATOM 774 N N . LEU A 1 95 ? -34.825 2.876 36.776 1.00 74.00 95 LEU A N 1
ATOM 775 C CA . LEU A 1 95 ? -34.760 1.856 37.810 1.00 74.00 95 LEU A CA 1
ATOM 776 C C . LEU A 1 95 ? -36.181 1.506 38.274 1.00 74.00 95 LEU A C 1
ATOM 778 O O . LEU A 1 95 ? -36.874 2.342 38.859 1.00 74.00 95 LEU A O 1
ATOM 782 N N . SER A 1 96 ? -36.626 0.277 38.004 1.00 66.81 96 SER A N 1
ATOM 783 C CA . SER A 1 96 ? -37.947 -0.191 38.430 1.00 66.81 96 SER A CA 1
ATOM 784 C C . SER A 1 96 ? -38.031 -0.231 39.959 1.00 66.81 96 SER A C 1
ATOM 786 O O . SER A 1 96 ? -37.196 -0.847 40.622 1.00 66.81 96 SER A O 1
ATOM 788 N N . ALA A 1 97 ? -39.052 0.425 40.517 1.00 55.84 97 ALA A N 1
ATOM 789 C CA . ALA A 1 97 ? -39.356 0.417 41.951 1.00 55.84 97 ALA A CA 1
ATOM 790 C C . ALA A 1 97 ? -40.425 -0.628 42.334 1.00 55.84 97 ALA A C 1
ATOM 792 O O . ALA A 1 97 ? -40.797 -0.727 43.502 1.00 55.84 97 ALA A O 1
ATOM 793 N N . ASN A 1 98 ? -40.946 -1.397 41.370 1.00 56.53 98 ASN A N 1
ATOM 794 C CA . ASN A 1 98 ? -41.972 -2.404 41.638 1.00 56.53 98 ASN A CA 1
ATOM 795 C C . ASN A 1 98 ? -41.364 -3.630 42.334 1.00 56.53 98 ASN A C 1
ATOM 797 O O . ASN A 1 98 ? -40.328 -4.140 41.916 1.00 56.53 98 ASN A O 1
ATOM 801 N N . SER A 1 99 ? -42.041 -4.140 43.367 1.00 47.31 99 SER A N 1
ATOM 802 C CA . SER A 1 99 ? -41.529 -5.163 44.297 1.00 47.31 99 SER A CA 1
ATOM 803 C C . SER A 1 99 ? -41.163 -6.518 43.678 1.00 47.31 99 SER A C 1
ATOM 805 O O . SER A 1 99 ? -40.537 -7.331 44.352 1.00 47.31 99 SER A O 1
ATOM 807 N N . LYS A 1 100 ? -41.537 -6.778 42.417 1.00 56.25 100 LYS A N 1
ATOM 808 C CA . LYS A 1 100 ? -41.158 -7.998 41.686 1.00 56.25 100 LYS A CA 1
ATOM 809 C C . LYS A 1 100 ? -39.854 -7.872 40.889 1.00 56.25 100 LYS A C 1
ATOM 811 O O . LYS A 1 100 ? -39.214 -8.891 40.682 1.00 56.25 100 LYS A O 1
ATOM 816 N N . ASP A 1 101 ? -39.446 -6.654 40.523 1.00 54.09 101 ASP A N 1
ATOM 817 C CA . ASP A 1 101 ? -38.292 -6.380 39.646 1.00 54.09 101 ASP A CA 1
ATOM 818 C C . ASP A 1 101 ? -37.398 -5.250 40.193 1.00 54.09 101 ASP A C 1
ATOM 820 O O . ASP A 1 101 ? -36.682 -4.574 39.442 1.00 54.09 101 ASP A O 1
ATOM 824 N N . SER A 1 102 ? -37.459 -5.004 41.507 1.00 55.06 102 SER A N 1
ATOM 825 C CA . SER A 1 102 ? -36.708 -3.934 42.160 1.00 55.06 102 SER A CA 1
ATOM 826 C C . SER A 1 102 ? -35.210 -4.121 41.922 1.00 55.06 102 SER A C 1
ATOM 828 O O . SER A 1 102 ? -34.639 -5.128 42.340 1.00 55.06 102 SER A O 1
ATOM 830 N N . GLY A 1 103 ? -34.577 -3.156 41.253 1.00 64.69 103 GLY A N 1
ATOM 831 C CA . GLY A 1 103 ? -33.150 -3.207 40.910 1.00 64.69 103 GLY A CA 1
ATOM 832 C C . GLY A 1 103 ? -32.844 -3.410 39.423 1.00 64.69 103 GLY A C 1
ATOM 833 O O . GLY A 1 103 ? -31.682 -3.308 39.032 1.00 64.69 103 GLY A O 1
ATOM 834 N N . THR A 1 104 ? -33.852 -3.647 38.579 1.00 72.69 104 THR A N 1
ATOM 835 C CA . THR A 1 104 ? -33.664 -3.760 37.124 1.00 72.69 104 THR A CA 1
ATOM 836 C C . THR A 1 104 ? -33.871 -2.420 36.416 1.00 72.69 104 THR A C 1
ATOM 838 O O . THR A 1 104 ? -34.782 -1.648 36.732 1.00 72.69 104 THR A O 1
ATOM 841 N N . TRP A 1 105 ? -32.995 -2.126 35.452 1.00 76.69 105 TRP A N 1
ATOM 842 C CA . TRP A 1 105 ? -33.091 -0.944 34.598 1.00 76.69 105 TRP A CA 1
ATOM 843 C C . TRP A 1 105 ? -33.930 -1.270 33.368 1.00 76.69 105 TRP A C 1
ATOM 845 O O . TRP A 1 105 ? -33.666 -2.250 32.678 1.00 76.69 105 TRP A O 1
ATOM 855 N N . THR A 1 106 ? -34.941 -0.449 33.095 1.00 75.69 106 THR A N 1
ATOM 856 C CA . THR A 1 106 ? -35.899 -0.691 32.012 1.00 75.69 106 THR A CA 1
ATOM 857 C C . THR A 1 106 ? -35.911 0.474 31.032 1.00 75.69 106 THR A C 1
ATOM 859 O O . THR A 1 106 ? -36.008 1.623 31.458 1.00 75.69 106 THR A O 1
ATOM 862 N N . ASN A 1 107 ? -35.857 0.184 29.729 1.00 78.75 107 ASN A N 1
ATOM 863 C CA . ASN A 1 107 ? -35.944 1.194 28.671 1.00 78.75 107 ASN A CA 1
ATOM 864 C C . ASN A 1 107 ? -37.353 1.811 28.613 1.00 78.75 107 ASN A C 1
ATOM 866 O O . ASN A 1 107 ? -38.350 1.095 28.486 1.00 78.75 107 ASN A O 1
ATOM 870 N N . VAL A 1 108 ? -37.423 3.136 28.674 1.00 78.25 108 VAL A N 1
ATOM 871 C CA . VAL A 1 108 ? -38.633 3.961 28.597 1.00 78.25 108 VAL A CA 1
ATOM 872 C C . VAL A 1 108 ? -38.359 5.204 27.752 1.00 78.25 108 VAL A C 1
ATOM 874 O O . VAL A 1 108 ? -37.216 5.616 27.586 1.00 78.25 108 VAL A O 1
ATOM 877 N N . THR A 1 109 ? -39.405 5.830 27.232 1.00 81.81 109 THR A N 1
ATOM 878 C CA . THR A 1 109 ? -39.289 7.066 26.448 1.00 81.81 109 THR A CA 1
ATOM 879 C C . THR A 1 109 ? -39.752 8.252 27.284 1.00 81.81 109 THR A C 1
ATOM 881 O O . THR A 1 109 ? -40.789 8.182 27.946 1.00 81.81 109 THR A O 1
ATOM 884 N N . VAL A 1 110 ? -38.993 9.344 27.271 1.00 80.69 110 VAL A N 1
ATOM 885 C CA . VAL A 1 110 ? -39.366 10.603 27.917 1.00 80.69 110 VAL A CA 1
ATOM 886 C C . VAL A 1 110 ? -40.484 11.244 27.105 1.00 80.69 110 VAL A C 1
ATOM 888 O O . VAL A 1 110 ? -40.323 11.494 25.919 1.00 80.69 110 VAL A O 1
ATOM 891 N N . LEU A 1 111 ? -41.638 11.483 27.722 1.00 80.31 111 LEU A N 1
ATOM 892 C CA . LEU A 1 111 ? -42.742 12.194 27.076 1.00 80.31 111 LEU A CA 1
ATOM 893 C C . LEU A 1 111 ? -42.626 13.700 27.259 1.00 80.31 111 LEU A C 1
ATOM 895 O O . LEU A 1 111 ? -42.871 14.447 26.322 1.00 80.31 111 LEU A O 1
ATOM 899 N N . SER A 1 112 ? -42.372 14.125 28.496 1.00 81.25 112 SER A N 1
ATOM 900 C CA . SER A 1 112 ? -42.336 15.538 28.852 1.00 81.25 112 SER A CA 1
ATOM 901 C C . SER A 1 112 ? -41.654 15.778 30.190 1.00 81.25 112 SER A C 1
ATOM 903 O O . SER A 1 112 ? -41.635 14.911 31.077 1.00 81.25 112 SER A O 1
ATOM 905 N N . LYS A 1 113 ? -41.147 16.996 30.383 1.00 79.38 113 LYS A N 1
ATOM 906 C CA . LYS A 1 113 ? -40.748 17.487 31.709 1.00 79.38 113 LYS A CA 1
ATOM 907 C C . LYS A 1 113 ? -41.975 17.589 32.623 1.00 79.38 113 LYS A C 1
ATOM 909 O O . LYS A 1 113 ? -43.026 18.103 32.247 1.00 79.38 113 LYS A O 1
ATOM 914 N N . GLY A 1 114 ? -41.844 17.052 33.833 1.00 74.38 114 GLY A N 1
ATOM 915 C CA . GLY A 1 114 ? -42.879 17.092 34.860 1.00 74.38 114 GLY A CA 1
ATOM 916 C C . GLY A 1 114 ? -43.057 18.495 35.441 1.00 74.38 114 GLY A C 1
ATOM 917 O O . GLY A 1 114 ? -42.208 19.371 35.294 1.00 74.38 114 GLY A O 1
ATOM 918 N N . THR A 1 115 ? -44.165 18.707 36.150 1.00 72.31 115 THR A N 1
ATOM 919 C CA . THR A 1 115 ? -44.495 20.006 36.765 1.00 72.31 115 THR A CA 1
ATOM 920 C C . THR A 1 115 ? -43.620 20.349 37.971 1.00 72.31 115 THR A C 1
ATOM 922 O O . THR A 1 115 ? -43.604 21.496 38.411 1.00 72.31 115 THR A O 1
ATOM 925 N N . LYS A 1 116 ? -42.885 19.372 38.518 1.00 75.94 116 LYS A N 1
ATOM 926 C CA . LYS A 1 116 ? -41.916 19.572 39.602 1.00 75.94 116 LYS A CA 1
ATOM 927 C C . LYS A 1 116 ? -40.490 19.606 39.039 1.00 75.94 116 LYS A C 1
ATOM 929 O O . LYS A 1 116 ? -40.188 18.827 38.129 1.00 75.94 116 LYS A O 1
ATOM 934 N N . PRO A 1 117 ? -39.589 20.433 39.601 1.00 74.06 117 PRO A N 1
ATOM 935 C CA . PRO A 1 117 ? -38.191 20.454 39.182 1.00 74.06 117 PRO A CA 1
ATOM 936 C C . PRO A 1 117 ? -37.575 19.052 39.288 1.00 74.06 117 PRO A C 1
ATOM 938 O O . PRO A 1 117 ? -37.841 18.321 40.242 1.00 74.06 117 PRO A O 1
ATOM 941 N N . ASN A 1 118 ? -36.768 18.677 38.291 1.00 75.12 118 ASN A N 1
ATOM 942 C CA . ASN A 1 118 ? -36.118 17.364 38.181 1.00 75.12 118 ASN A CA 1
ATOM 943 C C . ASN A 1 118 ? -37.073 16.158 38.141 1.00 75.12 118 ASN A C 1
ATOM 945 O O . ASN A 1 118 ? -36.682 15.050 38.519 1.00 75.12 118 ASN A O 1
ATOM 949 N N . THR A 1 119 ? -38.309 16.347 37.672 1.00 79.50 119 THR A N 1
ATOM 950 C CA . THR A 1 119 ? -39.234 15.239 37.414 1.00 79.50 119 THR A CA 1
ATOM 951 C C . THR A 1 119 ? -39.600 15.136 35.942 1.00 79.50 119 THR A C 1
ATOM 953 O O . THR A 1 119 ? -39.628 16.143 35.240 1.00 79.50 119 THR A O 1
ATOM 956 N N . TYR A 1 120 ? -39.881 13.921 35.480 1.00 81.00 120 TYR A N 1
ATOM 957 C CA . TYR A 1 120 ? -40.225 13.626 34.090 1.00 81.00 120 TYR A CA 1
ATOM 958 C C . TYR A 1 120 ? -41.461 12.728 34.017 1.00 81.00 120 TYR A C 1
ATOM 960 O O . TYR A 1 120 ? -41.740 11.942 34.931 1.00 81.00 120 TYR A O 1
ATOM 968 N N . THR A 1 121 ? -42.211 12.864 32.928 1.00 82.31 121 THR A N 1
ATOM 969 C CA . THR A 1 121 ? -43.262 11.927 32.534 1.00 82.31 121 THR A CA 1
ATOM 970 C C . THR A 1 121 ? -42.667 10.962 31.524 1.00 82.31 121 THR A C 1
ATOM 972 O O . THR A 1 121 ? -42.123 11.393 30.511 1.00 82.31 121 THR A O 1
ATOM 975 N N . LEU A 1 122 ? -42.748 9.666 31.804 1.00 82.25 122 LEU A N 1
ATOM 976 C CA . LEU A 1 122 ? -42.097 8.614 31.029 1.00 82.25 122 LEU A CA 1
ATOM 977 C C . LEU A 1 122 ? -43.135 7.605 30.543 1.00 82.25 122 LEU A C 1
ATOM 979 O O . LEU A 1 122 ? -44.134 7.371 31.222 1.00 82.25 122 LEU A O 1
ATOM 983 N N . VAL A 1 123 ? -42.887 6.986 29.393 1.00 80.56 123 VAL A N 1
ATOM 984 C CA . VAL A 1 123 ? -43.730 5.926 28.832 1.00 80.56 123 VAL A CA 1
ATOM 985 C C . VAL A 1 123 ? -42.950 4.643 28.693 1.00 80.56 123 VAL A C 1
ATOM 987 O O . VAL A 1 123 ? -41.882 4.604 28.085 1.00 80.56 123 VAL A O 1
ATOM 990 N N . TRP A 1 124 ? -43.535 3.566 29.197 1.00 77.94 124 TRP A N 1
ATOM 991 C CA . TRP A 1 124 ? -43.054 2.220 28.963 1.00 77.94 124 TRP A CA 1
ATOM 992 C C . TRP A 1 124 ? -43.903 1.528 27.898 1.00 77.94 124 TRP A C 1
ATOM 994 O O . TRP A 1 124 ? -45.134 1.484 27.992 1.00 77.94 124 TRP A O 1
ATOM 1004 N N . ARG A 1 125 ? -43.227 1.003 26.864 1.00 66.31 125 ARG A N 1
ATOM 1005 C CA . ARG A 1 125 ? -43.802 0.153 25.800 1.00 66.31 125 ARG A CA 1
ATOM 1006 C C . ARG A 1 125 ? -45.141 0.669 25.239 1.00 66.31 125 ARG A C 1
ATOM 1008 O O . ARG A 1 125 ? -46.050 -0.116 24.978 1.00 66.31 125 ARG A O 1
ATOM 1015 N N . ASN A 1 126 ? -45.251 1.989 25.059 1.00 65.31 126 ASN A N 1
ATOM 1016 C CA . ASN A 1 126 ? -46.420 2.701 24.521 1.00 65.31 126 ASN A CA 1
ATOM 1017 C C . ASN A 1 126 ? -47.747 2.504 25.279 1.00 65.31 126 ASN A C 1
ATOM 1019 O O . ASN A 1 126 ? -48.803 2.777 24.710 1.00 65.31 126 ASN A O 1
ATOM 1023 N N . LYS A 1 127 ? -47.728 2.021 26.530 1.00 70.38 127 LYS A N 1
ATOM 1024 C CA . LYS A 1 127 ? -48.965 1.678 27.257 1.00 70.38 127 LYS A CA 1
ATOM 1025 C C . LYS A 1 127 ? -49.011 2.169 28.700 1.00 70.38 127 LYS A C 1
ATOM 1027 O O . LYS A 1 127 ? -50.077 2.597 29.131 1.00 70.38 127 LYS A O 1
ATOM 1032 N N . ASP A 1 128 ? -47.880 2.201 29.401 1.00 77.69 128 ASP A N 1
ATOM 1033 C CA . ASP A 1 128 ? -47.839 2.634 30.801 1.00 77.69 128 ASP A CA 1
ATOM 1034 C C . ASP A 1 128 ? -47.149 3.993 30.937 1.00 77.69 128 ASP A C 1
ATOM 1036 O O . ASP A 1 128 ? -45.999 4.161 30.530 1.00 77.69 128 ASP A O 1
ATOM 1040 N N . VAL A 1 129 ? -47.862 4.970 31.507 1.00 78.88 129 VAL A N 1
ATOM 1041 C CA . VAL A 1 129 ? -47.366 6.337 31.727 1.00 78.88 129 VAL A CA 1
ATOM 1042 C C . VAL A 1 129 ? -46.968 6.511 33.192 1.00 78.88 129 VAL A C 1
ATOM 1044 O O . VAL A 1 129 ? -47.820 6.538 34.081 1.00 78.88 129 VAL A O 1
ATOM 1047 N N . PHE A 1 130 ? -45.679 6.717 33.445 1.00 77.12 130 PHE A N 1
ATOM 1048 C CA . PHE A 1 130 ? -45.138 7.052 34.759 1.00 77.12 130 PHE A CA 1
ATOM 1049 C C . PHE A 1 130 ? -45.019 8.569 34.893 1.00 77.12 130 PHE A C 1
ATOM 1051 O O . PHE A 1 130 ? -44.260 9.209 34.170 1.00 77.12 130 PHE A O 1
ATOM 1058 N N . LYS A 1 131 ? -45.769 9.165 35.823 1.00 80.62 131 LYS A N 1
ATOM 1059 C CA . LYS A 1 131 ? -45.741 10.613 36.081 1.00 80.62 131 LYS A CA 1
ATOM 1060 C C . LYS A 1 131 ? -44.827 10.937 37.259 1.00 80.62 131 LYS A C 1
ATOM 1062 O O . LYS A 1 131 ? -44.801 10.205 38.243 1.00 80.62 131 LYS A O 1
ATOM 1067 N N . ASN A 1 132 ? -44.167 12.092 37.194 1.00 78.69 132 ASN A N 1
ATOM 1068 C CA . ASN A 1 132 ? -43.314 12.631 38.259 1.00 78.69 132 ASN A CA 1
ATOM 1069 C C . ASN A 1 132 ? -42.135 11.720 38.654 1.00 78.69 132 ASN A C 1
ATOM 1071 O O . ASN A 1 132 ? -41.764 11.654 39.828 1.00 78.69 132 ASN A O 1
ATOM 1075 N N . VAL A 1 133 ? -41.535 11.026 37.685 1.00 77.50 133 VAL A N 1
ATOM 1076 C CA . VAL A 1 133 ? -40.347 10.204 37.931 1.00 77.50 133 VAL A CA 1
ATOM 1077 C C . VAL A 1 133 ? -39.166 11.125 38.206 1.00 77.50 133 VAL A C 1
ATOM 1079 O O . VAL A 1 133 ? -38.880 12.021 37.412 1.00 77.50 133 VAL A O 1
ATOM 1082 N N . ARG A 1 134 ? -38.500 10.937 39.349 1.00 77.75 134 ARG A N 1
ATOM 1083 C CA . ARG A 1 134 ? -37.334 11.743 39.726 1.00 77.75 134 ARG A CA 1
ATOM 1084 C C . ARG A 1 134 ? -36.161 11.437 38.806 1.00 77.75 134 ARG A C 1
ATOM 1086 O O . ARG A 1 134 ? -35.894 10.282 38.505 1.00 77.75 134 ARG A O 1
ATOM 1093 N N . ARG A 1 135 ? -35.403 12.467 38.450 1.00 72.44 135 ARG A N 1
ATOM 1094 C CA . ARG A 1 135 ? -34.185 12.361 37.639 1.00 72.44 135 ARG A CA 1
ATOM 1095 C C . ARG A 1 135 ? -33.171 11.332 38.157 1.00 72.44 135 ARG A C 1
ATOM 1097 O O . ARG A 1 135 ? -32.537 10.666 37.356 1.00 72.44 135 ARG A O 1
ATOM 1104 N N . GLU A 1 136 ? -33.046 11.184 39.474 1.00 72.00 136 GLU A N 1
ATOM 1105 C CA . GLU A 1 136 ? -32.079 10.288 40.136 1.00 72.00 136 GLU A CA 1
ATOM 1106 C C . GLU A 1 136 ? -32.258 8.803 39.780 1.00 72.00 136 GLU A C 1
ATOM 1108 O O . GLU A 1 136 ? -31.307 8.031 39.857 1.00 72.00 136 GLU A O 1
ATOM 1113 N N . VAL A 1 137 ? -33.466 8.401 39.371 1.00 71.50 137 VAL A N 1
ATOM 1114 C CA . VAL A 1 137 ? -33.772 7.024 38.949 1.00 71.50 137 VAL A CA 1
ATOM 1115 C C . VAL A 1 137 ? -33.791 6.864 37.427 1.00 71.50 137 VAL A C 1
ATOM 1117 O O . VAL A 1 137 ? -34.207 5.816 36.942 1.00 71.50 137 VAL A O 1
ATOM 1120 N N . ILE A 1 138 ? -33.339 7.877 36.676 1.00 69.50 138 ILE A N 1
ATOM 1121 C CA . ILE A 1 138 ? -33.266 7.893 35.209 1.00 69.50 138 ILE A CA 1
ATOM 1122 C C . ILE A 1 138 ? -31.792 7.953 34.786 1.00 69.50 138 ILE A C 1
ATOM 1124 O O . ILE A 1 138 ? -31.044 8.825 35.226 1.00 69.50 138 ILE A O 1
ATOM 1128 N N . ARG A 1 139 ? -31.364 7.061 33.892 1.00 72.62 139 ARG A N 1
ATOM 1129 C CA . ARG A 1 139 ? -30.040 7.097 33.253 1.00 72.62 139 ARG A CA 1
ATOM 1130 C C . ARG A 1 139 ? -30.173 7.029 31.736 1.00 72.62 139 ARG A C 1
ATOM 1132 O O . ARG A 1 139 ? -31.173 6.532 31.226 1.00 72.62 139 ARG A O 1
ATOM 1139 N N . LYS A 1 140 ? -29.165 7.505 31.005 1.00 65.75 140 LYS A N 1
ATOM 1140 C CA . LYS A 1 140 ? -29.112 7.320 29.550 1.00 65.75 140 LYS A CA 1
ATOM 1141 C C . LYS A 1 140 ? -28.969 5.841 29.221 1.00 65.75 140 LYS A C 1
ATOM 1143 O O . LYS A 1 140 ? -28.300 5.110 29.950 1.00 65.75 140 LYS A O 1
ATOM 1148 N N . ASP A 1 141 ? -29.585 5.420 28.124 1.00 67.81 141 ASP A N 1
ATOM 1149 C CA . ASP A 1 141 ? -29.344 4.097 27.564 1.00 67.81 141 ASP A CA 1
ATOM 1150 C C . ASP A 1 141 ? -27.934 4.061 26.948 1.00 67.81 141 ASP A C 1
ATOM 1152 O O . ASP A 1 141 ? -27.710 4.390 25.781 1.00 67.81 141 ASP A O 1
ATOM 1156 N N . THR A 1 142 ? -26.953 3.740 27.792 1.00 63.09 142 THR A N 1
ATOM 1157 C CA . THR A 1 142 ? -25.540 3.660 27.414 1.00 63.09 142 THR A CA 1
ATOM 1158 C C . THR A 1 142 ? -25.264 2.482 26.487 1.00 63.09 142 THR A C 1
ATOM 1160 O O . THR A 1 142 ? -24.321 2.548 25.708 1.00 63.09 142 THR A O 1
ATOM 1163 N N . GLU A 1 143 ? -26.083 1.427 26.527 1.00 59.50 143 GLU A N 1
ATOM 1164 C CA . GLU A 1 143 ? -25.932 0.257 25.653 1.00 59.50 143 GLU A CA 1
ATOM 1165 C C . GLU A 1 143 ? -26.326 0.603 24.216 1.00 59.50 143 GLU A C 1
ATOM 1167 O O . GLU A 1 143 ? -25.578 0.312 23.283 1.00 59.50 143 GLU A O 1
ATOM 1172 N N . THR A 1 144 ? -27.435 1.322 24.033 1.00 61.69 144 THR A N 1
ATOM 1173 C CA . THR A 1 144 ? -27.867 1.761 22.699 1.00 61.69 144 THR A CA 1
ATOM 1174 C C . THR A 1 144 ? -26.939 2.835 22.114 1.00 61.69 144 THR A C 1
ATOM 1176 O O . THR A 1 144 ? -26.672 2.828 20.911 1.00 61.69 144 THR A O 1
ATOM 1179 N N . GLN A 1 145 ? -26.372 3.728 22.937 1.00 64.75 145 GLN A N 1
ATOM 1180 C CA . GLN A 1 145 ? -25.350 4.677 22.465 1.00 64.75 145 GLN A CA 1
ATOM 1181 C C . GLN A 1 145 ? -24.017 4.002 22.127 1.00 64.75 145 GLN A C 1
ATOM 1183 O O . GLN A 1 145 ? -23.441 4.314 21.085 1.00 64.75 145 GLN A O 1
ATOM 1188 N N . ALA A 1 146 ? -23.543 3.067 22.954 1.00 67.00 146 ALA A N 1
ATOM 1189 C CA . ALA A 1 146 ? -22.320 2.318 22.676 1.00 67.00 146 ALA A CA 1
ATOM 1190 C C . ALA A 1 146 ? -22.459 1.472 21.402 1.00 67.00 146 ALA A C 1
ATOM 1192 O O . ALA A 1 146 ? -21.548 1.457 20.579 1.00 67.00 146 ALA A O 1
ATOM 1193 N N . ALA A 1 147 ? -23.617 0.841 21.185 1.00 68.12 147 ALA A N 1
ATOM 1194 C CA . ALA A 1 147 ? -23.901 0.103 19.957 1.00 68.12 147 ALA A CA 1
ATOM 1195 C C . ALA A 1 147 ? -23.927 1.017 18.720 1.00 68.12 147 ALA A C 1
ATOM 1197 O O . ALA A 1 147 ? -23.408 0.644 17.669 1.00 68.12 147 ALA A O 1
ATOM 1198 N N . LYS A 1 148 ? -24.484 2.229 18.841 1.00 71.06 148 LYS A N 1
ATOM 1199 C CA . LYS A 1 148 ? -24.503 3.209 17.746 1.00 71.06 148 LYS A CA 1
ATOM 1200 C C . LYS A 1 148 ? -23.100 3.721 17.408 1.00 71.06 148 LYS A C 1
ATOM 1202 O O . LYS A 1 148 ? -22.747 3.752 16.235 1.00 71.06 148 LYS A O 1
ATOM 1207 N N . LEU A 1 149 ? -22.296 4.055 18.419 1.00 75.06 149 LEU A N 1
ATOM 1208 C CA . LEU A 1 149 ? -20.897 4.464 18.247 1.00 75.06 149 LEU A CA 1
ATOM 1209 C C . LEU A 1 149 ? -20.046 3.337 17.651 1.00 75.06 149 LEU A C 1
ATOM 1211 O O . LEU A 1 149 ? -19.281 3.583 16.726 1.00 75.06 149 LEU A O 1
ATOM 1215 N N . ALA A 1 150 ? -20.222 2.098 18.116 1.00 75.62 150 ALA A N 1
ATOM 1216 C CA . ALA A 1 150 ? -19.525 0.941 17.559 1.00 75.62 150 ALA A CA 1
ATOM 1217 C C . ALA A 1 150 ? -19.916 0.684 16.094 1.00 75.62 150 ALA A C 1
ATOM 1219 O O . ALA A 1 150 ? -19.055 0.370 15.276 1.00 75.62 150 ALA A O 1
ATOM 1220 N N . ALA A 1 151 ? -21.195 0.849 15.739 1.00 76.31 151 ALA A N 1
ATOM 1221 C CA . ALA A 1 151 ? -21.656 0.726 14.357 1.00 76.31 151 ALA A CA 1
ATOM 1222 C C . ALA A 1 151 ? -21.099 1.841 13.457 1.00 76.31 151 ALA A C 1
ATOM 1224 O O . ALA A 1 151 ? -20.701 1.571 12.326 1.00 76.31 151 ALA A O 1
ATOM 1225 N N . GLU A 1 152 ? -21.028 3.075 13.957 1.00 82.06 152 GLU A N 1
ATOM 1226 C CA . GLU A 1 152 ? -20.460 4.217 13.233 1.00 82.06 152 GLU A CA 1
ATOM 1227 C C . GLU A 1 152 ? -18.943 4.071 13.037 1.00 82.06 152 GLU A C 1
ATOM 1229 O O . GLU A 1 152 ? -18.431 4.302 11.942 1.00 82.06 152 GLU A O 1
ATOM 1234 N N . GLU A 1 153 ? -18.221 3.595 14.054 1.00 85.75 153 GLU A N 1
ATOM 1235 C CA . GLU A 1 153 ? -16.788 3.311 13.954 1.00 85.75 153 GLU A CA 1
ATOM 1236 C C . GLU A 1 153 ? -16.504 2.154 12.982 1.00 85.75 153 GLU A C 1
ATOM 1238 O O . GLU A 1 153 ? -15.548 2.202 12.206 1.00 85.75 153 GLU A O 1
ATOM 1243 N N . LEU A 1 154 ? -17.356 1.124 12.978 1.00 83.56 154 LEU A N 1
ATOM 1244 C CA . LEU A 1 154 ? -17.240 -0.007 12.061 1.00 83.56 154 LEU A CA 1
ATOM 1245 C C . LEU A 1 154 ? -17.553 0.405 10.615 1.00 83.56 154 LEU A C 1
ATOM 1247 O O . LEU A 1 154 ? -16.838 -0.007 9.704 1.00 83.56 154 LEU A O 1
ATOM 1251 N N . ALA A 1 155 ? -18.543 1.277 10.406 1.00 84.50 155 ALA A N 1
ATOM 1252 C CA . ALA A 1 155 ? -18.821 1.876 9.102 1.00 84.50 155 ALA A CA 1
ATOM 1253 C C . ALA A 1 155 ? -17.650 2.745 8.618 1.00 84.50 155 ALA A C 1
ATOM 1255 O O . ALA A 1 155 ? -17.233 2.636 7.466 1.00 84.50 155 ALA A O 1
ATOM 1256 N N . LYS A 1 156 ? -17.054 3.550 9.505 1.00 88.12 156 LYS A N 1
ATOM 1257 C CA . LYS A 1 156 ? -15.875 4.359 9.175 1.00 88.12 156 LYS A CA 1
ATOM 1258 C C . LYS A 1 156 ? -14.681 3.489 8.773 1.00 88.12 156 LYS A C 1
ATOM 1260 O O . LYS A 1 156 ? -14.060 3.745 7.746 1.00 88.12 156 LYS A O 1
ATOM 1265 N N . LYS A 1 157 ? -14.412 2.415 9.520 1.00 88.06 157 LYS A N 1
ATOM 1266 C CA . LYS A 1 157 ? -13.360 1.438 9.192 1.00 88.06 157 LYS A CA 1
ATOM 1267 C C . LYS A 1 157 ? -13.595 0.745 7.850 1.00 88.06 157 LYS A C 1
ATOM 1269 O O . LYS A 1 157 ? -12.634 0.477 7.137 1.00 88.06 157 LYS A O 1
ATOM 1274 N N . GLN A 1 158 ? -14.848 0.466 7.489 1.00 84.62 158 GLN A N 1
ATOM 1275 C CA . GLN A 1 158 ? -15.179 -0.099 6.177 1.00 84.62 158 GLN A CA 1
ATOM 1276 C C . GLN A 1 158 ? -14.891 0.885 5.039 1.00 84.62 158 GLN A C 1
ATOM 1278 O O . GLN A 1 158 ? -14.297 0.484 4.042 1.00 84.62 158 GLN A O 1
ATOM 1283 N N . VAL A 1 159 ? -15.237 2.165 5.204 1.00 87.12 159 VAL A N 1
ATOM 1284 C CA . VAL A 1 159 ? -14.934 3.205 4.206 1.00 87.12 159 VAL A CA 1
ATOM 1285 C C . VAL A 1 159 ? -13.424 3.393 4.046 1.00 87.12 159 VAL A C 1
ATOM 1287 O O . VAL A 1 159 ? -12.927 3.407 2.924 1.00 87.12 159 VAL A O 1
ATOM 1290 N N . GLU A 1 160 ? -12.673 3.461 5.149 1.00 87.50 160 GLU A N 1
ATOM 1291 C CA . GLU A 1 160 ? -11.206 3.570 5.110 1.00 87.50 160 GLU A CA 1
ATOM 1292 C C . GLU A 1 160 ? -10.553 2.343 4.447 1.00 87.50 160 GLU A C 1
ATOM 1294 O O . GLU A 1 160 ? -9.603 2.484 3.676 1.00 87.50 160 GLU A O 1
ATOM 1299 N N . ALA A 1 161 ? -11.077 1.137 4.696 1.00 87.94 161 ALA A N 1
ATOM 1300 C CA . ALA A 1 161 ? -10.604 -0.084 4.049 1.00 87.94 161 ALA A CA 1
ATOM 1301 C C . ALA A 1 161 ? -10.898 -0.093 2.539 1.00 87.94 161 ALA A C 1
ATOM 1303 O O . ALA A 1 161 ? -10.022 -0.451 1.750 1.00 87.94 161 ALA A O 1
ATOM 1304 N N . GLU A 1 162 ? -12.090 0.343 2.125 1.00 88.31 162 GLU A N 1
ATOM 1305 C CA . GLU A 1 162 ? -12.460 0.434 0.710 1.00 88.31 162 GLU A CA 1
ATOM 1306 C C . GLU A 1 162 ? -11.624 1.498 -0.024 1.00 88.31 162 GLU A C 1
ATOM 1308 O O . GLU A 1 162 ? -11.158 1.275 -1.144 1.00 88.31 162 GLU A O 1
ATOM 1313 N N . GLU A 1 163 ? -11.360 2.645 0.608 1.00 88.81 163 GLU A N 1
ATOM 1314 C CA . GLU A 1 163 ? -10.462 3.663 0.054 1.00 88.81 163 GLU A CA 1
ATOM 1315 C C . GLU A 1 163 ? -9.019 3.161 -0.056 1.00 88.81 163 GLU A C 1
ATOM 1317 O O . GLU A 1 163 ? -8.365 3.391 -1.080 1.00 88.81 163 GLU A O 1
ATOM 1322 N N . ALA A 1 164 ? -8.526 2.428 0.945 1.00 90.38 164 ALA A N 1
ATOM 1323 C CA . ALA A 1 164 ? -7.203 1.816 0.899 1.00 90.38 164 ALA A CA 1
ATOM 1324 C C . ALA A 1 164 ? -7.092 0.786 -0.239 1.00 90.38 164 ALA A C 1
ATOM 1326 O O . ALA A 1 164 ? -6.090 0.774 -0.962 1.00 90.38 164 ALA A O 1
ATOM 1327 N N . GLU A 1 165 ? -8.126 -0.031 -0.459 1.00 89.06 165 GLU A N 1
ATOM 1328 C CA . GLU A 1 165 ? -8.177 -0.983 -1.571 1.00 89.06 165 GLU A CA 1
ATOM 1329 C C . GLU A 1 165 ? -8.208 -0.264 -2.929 1.00 89.06 165 GLU A C 1
ATOM 1331 O O . GLU A 1 165 ? -7.446 -0.611 -3.837 1.00 89.06 165 GLU A O 1
ATOM 1336 N N . ARG A 1 166 ? -9.004 0.805 -3.063 1.00 90.38 166 ARG A N 1
ATOM 1337 C CA . ARG A 1 166 ? -9.025 1.641 -4.277 1.00 90.38 166 ARG A CA 1
ATOM 1338 C C . ARG A 1 166 ? -7.661 2.269 -4.558 1.00 90.38 166 ARG A C 1
ATOM 1340 O O . ARG A 1 166 ? -7.217 2.267 -5.709 1.00 90.38 166 ARG A O 1
ATOM 1347 N N . GLN A 1 167 ? -6.967 2.765 -3.534 1.00 87.94 167 GLN A N 1
ATOM 1348 C CA . GLN A 1 167 ? -5.616 3.309 -3.684 1.00 87.94 167 GLN A CA 1
ATOM 1349 C C . GLN A 1 167 ? -4.596 2.228 -4.060 1.00 87.94 167 GLN A C 1
ATOM 1351 O O . GLN A 1 167 ? -3.745 2.464 -4.920 1.00 87.94 167 GLN A O 1
ATOM 1356 N N . ALA A 1 168 ? -4.684 1.034 -3.471 1.00 90.75 168 ALA A N 1
ATOM 1357 C CA . ALA A 1 168 ? -3.828 -0.092 -3.833 1.00 90.75 168 ALA A CA 1
ATOM 1358 C C . ALA A 1 168 ? -4.048 -0.516 -5.296 1.00 90.75 168 ALA A C 1
ATOM 1360 O O . ALA A 1 168 ? -3.085 -0.655 -6.054 1.00 90.75 168 ALA A O 1
ATOM 1361 N N . ALA A 1 169 ? -5.307 -0.619 -5.730 1.00 88.31 169 ALA A N 1
ATOM 1362 C CA . ALA A 1 169 ? -5.661 -0.919 -7.113 1.00 88.31 169 ALA A CA 1
ATOM 1363 C C . ALA A 1 169 ? -5.174 0.167 -8.089 1.00 88.31 169 ALA A C 1
ATOM 1365 O O . ALA A 1 169 ? -4.690 -0.151 -9.177 1.00 88.31 169 ALA A O 1
ATOM 1366 N N . ALA A 1 170 ? -5.249 1.446 -7.707 1.00 89.62 170 ALA A N 1
ATOM 1367 C CA . ALA A 1 170 ? -4.719 2.550 -8.504 1.00 89.62 170 ALA A CA 1
ATOM 1368 C C . ALA A 1 170 ? -3.189 2.477 -8.647 1.00 89.62 170 ALA A C 1
ATOM 1370 O O . ALA A 1 170 ? -2.672 2.632 -9.753 1.00 89.62 170 ALA A O 1
ATOM 1371 N N . ARG A 1 171 ? -2.464 2.164 -7.564 1.00 92.81 171 ARG A N 1
ATOM 1372 C CA . ARG A 1 171 ? -1.003 1.970 -7.595 1.00 92.81 171 ARG A CA 1
ATOM 1373 C C . ARG A 1 171 ? -0.602 0.800 -8.489 1.00 92.81 171 ARG A C 1
ATOM 1375 O O . ARG A 1 171 ? 0.333 0.929 -9.272 1.00 92.81 171 ARG A O 1
ATOM 1382 N N . GLU A 1 172 ? -1.316 -0.320 -8.422 1.00 90.19 172 GLU A N 1
ATOM 1383 C CA . GLU A 1 172 ? -1.056 -1.467 -9.301 1.00 90.19 172 GLU A CA 1
ATOM 1384 C C . GLU A 1 172 ? -1.359 -1.157 -10.773 1.00 90.19 172 GLU A C 1
ATOM 1386 O O . GLU A 1 172 ? -0.588 -1.531 -11.657 1.00 90.19 172 GLU A O 1
ATOM 1391 N N . ARG A 1 173 ? -2.431 -0.406 -11.062 1.00 88.62 173 ARG A N 1
ATOM 1392 C CA . ARG A 1 173 ? -2.701 0.087 -12.423 1.00 88.62 173 ARG A CA 1
ATOM 1393 C C . ARG A 1 173 ? -1.598 1.019 -12.921 1.00 88.62 173 ARG A C 1
ATOM 1395 O O . ARG A 1 173 ? -1.177 0.863 -14.063 1.00 88.62 173 ARG A O 1
ATOM 1402 N N . ALA A 1 174 ? -1.097 1.922 -12.078 1.00 91.25 174 ALA A N 1
ATOM 1403 C CA . ALA A 1 174 ? 0.007 2.816 -12.425 1.00 91.25 174 ALA A CA 1
ATOM 1404 C C . ALA A 1 174 ? 1.292 2.035 -12.742 1.00 91.25 174 ALA A C 1
ATOM 1406 O O . ALA A 1 174 ? 1.876 2.234 -13.803 1.00 91.25 174 ALA A O 1
ATOM 1407 N N . LYS A 1 175 ? 1.669 1.058 -11.905 1.00 93.06 175 LYS A N 1
ATOM 1408 C CA . LYS A 1 175 ? 2.821 0.180 -12.176 1.00 93.06 175 LYS A CA 1
ATOM 1409 C C . LYS A 1 175 ? 2.672 -0.591 -13.487 1.00 93.06 175 LYS A C 1
ATOM 1411 O O . LYS A 1 175 ? 3.627 -0.699 -14.250 1.00 93.06 175 LYS A O 1
ATOM 1416 N N . ARG A 1 176 ? 1.480 -1.132 -13.771 1.00 87.81 176 ARG A N 1
ATOM 1417 C CA . ARG A 1 176 ? 1.216 -1.823 -15.045 1.00 87.81 176 ARG A CA 1
ATOM 1418 C C . ARG A 1 176 ? 1.309 -0.870 -16.231 1.00 87.81 176 ARG A C 1
ATOM 1420 O O . ARG A 1 176 ? 1.864 -1.258 -17.252 1.00 87.81 176 ARG A O 1
ATOM 1427 N N . ALA A 1 177 ? 0.798 0.352 -16.105 1.00 87.62 177 ALA A N 1
ATOM 1428 C CA . ALA A 1 177 ? 0.908 1.366 -17.148 1.00 87.62 177 ALA A CA 1
ATOM 1429 C C . ALA A 1 177 ? 2.374 1.747 -17.415 1.00 87.62 177 ALA A C 1
ATOM 1431 O O . ALA A 1 177 ? 2.783 1.812 -18.570 1.00 87.62 177 ALA A O 1
ATOM 1432 N N . GLU A 1 178 ? 3.191 1.912 -16.371 1.00 89.38 178 GLU A N 1
ATOM 1433 C CA . GLU A 1 178 ? 4.634 2.146 -16.512 1.00 89.38 178 GLU A CA 1
ATOM 1434 C C . GLU A 1 178 ? 5.363 0.958 -17.151 1.00 89.38 178 GLU A C 1
ATOM 1436 O O . GLU A 1 178 ? 6.211 1.154 -18.020 1.00 89.38 178 GLU A O 1
ATOM 1441 N N . ALA A 1 179 ? 5.018 -0.277 -16.775 1.00 86.75 179 ALA A N 1
ATOM 1442 C CA . ALA A 1 179 ? 5.581 -1.475 -17.396 1.00 86.75 179 ALA A CA 1
ATOM 1443 C C . ALA A 1 179 ? 5.231 -1.557 -18.891 1.00 86.75 179 ALA A C 1
ATOM 1445 O O . ALA A 1 179 ? 6.101 -1.837 -19.714 1.00 86.75 179 ALA A O 1
ATOM 1446 N N . TRP A 1 180 ? 3.983 -1.248 -19.256 1.00 85.81 180 TRP A N 1
ATOM 1447 C CA . TRP A 1 180 ? 3.563 -1.144 -20.653 1.00 85.81 180 TRP A CA 1
ATOM 1448 C C . TRP A 1 180 ? 4.311 -0.046 -21.404 1.00 85.81 180 TRP A C 1
ATOM 1450 O O . TRP A 1 180 ? 4.728 -0.275 -22.536 1.00 85.81 180 TRP A O 1
ATOM 1460 N N . ARG A 1 181 ? 4.527 1.113 -20.773 1.00 88.88 181 ARG A N 1
ATOM 1461 C CA . ARG A 1 181 ? 5.296 2.212 -21.364 1.00 88.88 181 ARG A CA 1
ATOM 1462 C C . ARG A 1 181 ? 6.736 1.796 -21.650 1.00 88.88 181 ARG A C 1
ATOM 1464 O O . ARG A 1 181 ? 7.193 1.973 -22.769 1.00 88.88 181 ARG A O 1
ATOM 1471 N N . ARG A 1 182 ? 7.406 1.151 -20.690 1.00 89.56 182 ARG A N 1
ATOM 1472 C CA . ARG A 1 182 ? 8.766 0.621 -20.885 1.00 89.56 182 ARG A CA 1
ATOM 1473 C C . ARG A 1 182 ? 8.833 -0.415 -22.001 1.00 89.56 182 ARG A C 1
ATOM 1475 O O . ARG A 1 182 ? 9.757 -0.374 -22.799 1.00 89.56 182 ARG A O 1
ATOM 1482 N N . MET A 1 183 ? 7.856 -1.321 -22.086 1.00 83.19 183 MET A N 1
ATOM 1483 C CA . MET A 1 183 ? 7.809 -2.284 -23.191 1.00 83.19 183 MET A CA 1
ATOM 1484 C C . MET A 1 183 ? 7.564 -1.609 -24.546 1.00 83.19 183 MET A C 1
ATOM 1486 O O . MET A 1 183 ? 8.101 -2.064 -25.553 1.00 83.19 183 MET A O 1
ATOM 1490 N N . ALA A 1 184 ? 6.767 -0.538 -24.589 1.00 82.69 184 ALA A N 1
ATOM 1491 C CA . ALA A 1 184 ? 6.554 0.241 -25.805 1.00 82.69 184 ALA A CA 1
ATOM 1492 C C . ALA A 1 184 ? 7.837 0.969 -26.239 1.00 82.69 184 ALA A C 1
ATOM 1494 O O . ALA A 1 184 ? 8.228 0.837 -27.394 1.00 82.69 184 ALA A O 1
ATOM 1495 N N . GLU A 1 185 ? 8.525 1.635 -25.308 1.00 89.94 185 GLU A N 1
ATOM 1496 C CA . GLU A 1 185 ? 9.819 2.291 -25.545 1.00 89.94 185 GLU A CA 1
ATOM 1497 C C . GLU A 1 185 ? 10.891 1.282 -25.990 1.00 89.94 185 GLU A C 1
ATOM 1499 O O . GLU A 1 185 ? 11.625 1.528 -26.941 1.00 89.94 185 GLU A O 1
ATOM 1504 N N . GLU A 1 186 ? 10.962 0.103 -25.362 1.00 87.31 186 GLU A N 1
ATOM 1505 C CA . GLU A 1 186 ? 11.902 -0.951 -25.763 1.00 87.31 186 GLU A CA 1
ATOM 1506 C C . GLU A 1 186 ? 11.579 -1.499 -27.161 1.00 87.31 186 GLU A C 1
ATOM 1508 O O . GLU A 1 186 ? 12.485 -1.773 -27.950 1.00 87.31 186 GLU A O 1
ATOM 1513 N N . ARG A 1 187 ? 10.292 -1.651 -27.495 1.00 86.31 187 ARG A N 1
ATOM 1514 C CA . ARG A 1 187 ? 9.862 -2.070 -28.834 1.00 86.31 187 ARG A CA 1
ATOM 1515 C C . ARG A 1 187 ? 10.213 -1.021 -29.886 1.00 86.31 187 ARG A C 1
ATOM 1517 O O . ARG A 1 187 ? 10.657 -1.396 -30.965 1.00 86.31 187 ARG A O 1
ATOM 1524 N N . GLU A 1 188 ? 10.018 0.256 -29.581 1.00 85.06 188 GLU A N 1
ATOM 1525 C CA . GLU A 1 188 ? 10.391 1.364 -30.459 1.00 85.06 188 GLU A CA 1
ATOM 1526 C C . GLU A 1 188 ? 11.908 1.409 -30.666 1.00 85.06 188 GLU A C 1
ATOM 1528 O O . GLU A 1 188 ? 12.363 1.437 -31.805 1.00 85.06 188 GLU A O 1
ATOM 1533 N N . ARG A 1 189 ? 12.695 1.254 -29.593 1.00 90.31 189 ARG A N 1
ATOM 1534 C CA . ARG A 1 189 ? 14.158 1.160 -29.680 1.00 90.31 189 ARG A CA 1
ATOM 1535 C C . ARG A 1 189 ? 14.612 -0.004 -30.559 1.00 90.31 189 ARG A C 1
ATOM 1537 O O . ARG A 1 189 ? 15.476 0.177 -31.403 1.00 90.31 189 ARG A O 1
ATOM 1544 N N . LYS A 1 190 ? 14.007 -1.188 -30.407 1.00 80.69 190 LYS A N 1
ATOM 1545 C CA . LYS A 1 190 ? 14.317 -2.358 -31.250 1.00 80.69 190 LYS A CA 1
ATOM 1546 C C . LYS A 1 190 ? 13.943 -2.145 -32.714 1.00 80.69 190 LYS A C 1
ATOM 1548 O O . LYS A 1 190 ? 14.621 -2.673 -33.588 1.00 80.69 190 LYS A O 1
ATOM 1553 N N . LEU A 1 191 ? 12.858 -1.420 -32.991 1.00 79.81 191 LEU A N 1
ATOM 1554 C CA . LEU A 1 191 ? 12.490 -1.068 -34.362 1.00 79.81 191 LEU A CA 1
ATOM 1555 C C . LEU A 1 191 ? 13.501 -0.098 -34.970 1.00 79.81 191 LEU A C 1
ATOM 1557 O O . LEU A 1 191 ? 13.864 -0.281 -36.126 1.00 79.81 191 LEU A O 1
ATOM 1561 N N . GLU A 1 192 ? 13.972 0.882 -34.205 1.00 83.62 192 GLU A N 1
ATOM 1562 C CA . GLU A 1 192 ? 14.980 1.830 -34.680 1.00 83.62 192 GLU A CA 1
ATOM 1563 C C . GLU A 1 192 ? 16.343 1.154 -34.881 1.00 83.62 192 GLU A C 1
ATOM 1565 O O . GLU A 1 192 ? 16.929 1.287 -35.948 1.00 83.62 192 GLU A O 1
ATOM 1570 N N . GLU A 1 193 ? 16.780 0.303 -33.945 1.00 84.12 193 GLU A N 1
ATOM 1571 C CA . GLU A 1 193 ? 17.974 -0.543 -34.113 1.00 84.12 193 GLU A CA 1
ATOM 1572 C C . GLU A 1 193 ? 17.862 -1.437 -35.365 1.00 84.12 193 GLU A C 1
ATOM 1574 O O . GLU A 1 193 ? 18.829 -1.600 -36.107 1.00 84.12 193 GLU A O 1
ATOM 1579 N N . ALA A 1 194 ? 16.683 -2.009 -35.639 1.00 74.81 194 ALA A N 1
ATOM 1580 C CA . ALA A 1 194 ? 16.460 -2.826 -36.832 1.00 74.81 194 ALA A CA 1
ATOM 1581 C C . ALA A 1 194 ? 16.473 -2.001 -38.131 1.00 74.81 194 ALA A C 1
ATOM 1583 O O . ALA A 1 194 ? 16.938 -2.500 -39.156 1.00 74.81 194 ALA A O 1
ATOM 1584 N N . LYS A 1 195 ? 15.990 -0.750 -38.103 1.00 76.62 195 LYS A N 1
ATOM 1585 C CA . LYS A 1 195 ? 16.115 0.175 -39.239 1.00 76.62 195 LYS A CA 1
ATOM 1586 C C . LYS A 1 195 ? 17.568 0.549 -39.480 1.00 76.62 195 LYS A C 1
ATOM 1588 O O . LYS A 1 195 ? 18.015 0.402 -40.607 1.00 76.62 195 LYS A O 1
ATOM 1593 N N . GLU A 1 196 ? 18.310 0.941 -38.445 1.00 82.00 196 GLU A N 1
ATOM 1594 C CA . GLU A 1 196 ? 19.735 1.273 -38.563 1.00 82.00 196 GLU A CA 1
ATOM 1595 C C . GLU A 1 196 ? 20.542 0.086 -39.102 1.00 82.00 196 GLU A C 1
ATOM 1597 O O . GLU A 1 196 ? 21.381 0.251 -39.983 1.00 82.00 196 GLU A O 1
ATOM 1602 N N . GLN A 1 197 ? 20.260 -1.135 -38.635 1.00 76.44 197 GLN A N 1
ATOM 1603 C CA . GLN A 1 197 ? 20.891 -2.346 -39.168 1.00 76.44 197 GLN A CA 1
ATOM 1604 C C . GLN A 1 197 ? 20.501 -2.615 -40.625 1.00 76.44 197 GLN A C 1
ATOM 1606 O O . GLN A 1 197 ? 21.354 -3.006 -41.421 1.00 76.44 197 GLN A O 1
ATOM 1611 N N . GLY A 1 198 ? 19.232 -2.404 -40.986 1.00 72.69 198 GLY A N 1
ATOM 1612 C CA . GLY A 1 198 ? 18.758 -2.518 -42.364 1.00 72.69 198 GLY A CA 1
ATOM 1613 C C . GLY A 1 198 ? 19.413 -1.493 -43.292 1.00 72.69 198 GLY A C 1
ATOM 1614 O O . GLY A 1 198 ? 19.894 -1.858 -44.360 1.00 72.69 198 GLY A O 1
ATOM 1615 N N . GLU A 1 199 ? 19.500 -0.234 -42.869 1.00 69.31 199 GLU A N 1
ATOM 1616 C CA . GLU A 1 199 ? 20.171 0.846 -43.598 1.00 69.31 199 GLU A CA 1
ATOM 1617 C C . GLU A 1 199 ? 21.672 0.584 -43.728 1.00 69.31 199 GLU A C 1
ATOM 1619 O O . GLU A 1 199 ? 22.214 0.681 -44.827 1.00 69.31 199 GLU A O 1
ATOM 1624 N N . ALA A 1 200 ? 22.340 0.155 -42.655 1.00 67.50 200 ALA A N 1
ATOM 1625 C CA . ALA A 1 200 ? 23.748 -0.225 -42.695 1.00 67.50 200 ALA A CA 1
ATOM 1626 C C . ALA A 1 200 ? 24.002 -1.407 -43.645 1.00 67.50 200 ALA A C 1
ATOM 1628 O O . ALA A 1 200 ? 24.991 -1.404 -44.378 1.00 67.50 200 ALA A O 1
ATOM 1629 N N . ALA A 1 201 ? 23.105 -2.399 -43.682 1.00 71.31 201 ALA A N 1
ATOM 1630 C CA . ALA A 1 201 ? 23.197 -3.525 -44.610 1.00 71.31 201 ALA A CA 1
ATOM 1631 C C . ALA A 1 201 ? 22.993 -3.093 -46.072 1.00 71.31 201 ALA A C 1
ATOM 1633 O O . ALA A 1 201 ? 23.715 -3.558 -46.957 1.00 71.31 201 ALA A O 1
ATOM 1634 N N . VAL A 1 202 ? 22.055 -2.175 -46.332 1.00 65.94 202 VAL A N 1
ATOM 1635 C CA . VAL A 1 202 ? 21.846 -1.593 -47.666 1.00 65.94 202 VAL A CA 1
ATOM 1636 C C . VAL A 1 202 ? 23.072 -0.789 -48.092 1.00 65.94 202 VAL A C 1
ATOM 1638 O O . VAL A 1 202 ? 23.594 -1.035 -49.172 1.00 65.94 202 VAL A O 1
ATOM 1641 N N . VAL A 1 203 ? 23.601 0.092 -47.238 1.00 63.72 203 VAL A N 1
ATOM 1642 C CA . VAL A 1 203 ? 24.812 0.881 -47.525 1.00 63.72 203 VAL A CA 1
ATOM 1643 C C . VAL A 1 203 ? 26.025 -0.019 -47.770 1.00 63.72 203 VAL A C 1
ATOM 1645 O O . VAL A 1 203 ? 26.778 0.221 -48.708 1.00 63.72 203 VAL A O 1
ATOM 1648 N N . ALA A 1 204 ? 26.205 -1.085 -46.986 1.00 66.94 204 ALA A N 1
ATOM 1649 C CA . ALA A 1 204 ? 27.282 -2.049 -47.204 1.00 66.94 2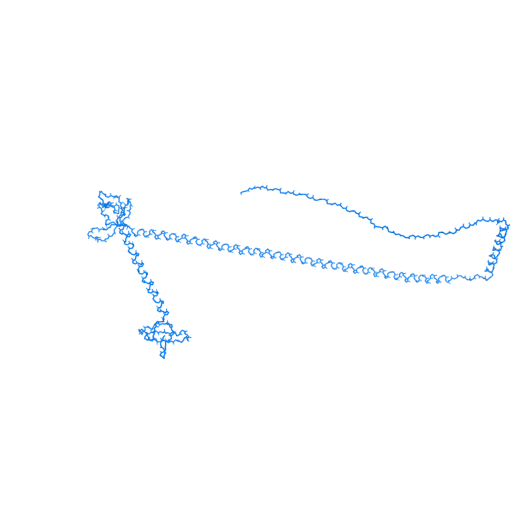04 ALA A CA 1
ATOM 1650 C C . ALA A 1 204 ? 27.146 -2.779 -48.549 1.00 66.94 204 ALA A C 1
ATOM 1652 O O . ALA A 1 204 ? 28.143 -2.981 -49.238 1.00 66.94 204 ALA A O 1
ATOM 1653 N N . THR A 1 205 ? 25.920 -3.139 -48.939 1.00 68.06 205 THR A N 1
ATOM 1654 C CA . THR A 1 205 ? 25.644 -3.785 -50.231 1.00 68.06 205 THR A CA 1
ATOM 1655 C C . THR A 1 205 ? 25.905 -2.824 -51.389 1.00 68.06 205 THR A C 1
ATOM 1657 O O . THR A 1 205 ? 26.609 -3.189 -52.326 1.00 68.06 205 THR A O 1
ATOM 1660 N N . VAL A 1 206 ? 25.423 -1.579 -51.292 1.00 57.84 206 VAL A N 1
ATOM 1661 C CA . VAL A 1 206 ? 25.666 -0.540 -52.303 1.00 57.84 206 VAL A CA 1
ATOM 1662 C C . VAL A 1 206 ? 27.158 -0.246 -52.437 1.00 57.84 206 VAL A C 1
ATOM 1664 O O . VAL A 1 206 ? 27.656 -0.212 -53.553 1.00 57.84 206 VAL A O 1
ATOM 1667 N N . ASN A 1 207 ? 27.899 -0.107 -51.336 1.00 62.59 207 ASN A N 1
ATOM 1668 C CA . ASN A 1 207 ? 29.349 0.095 -51.402 1.00 62.59 207 ASN A CA 1
ATOM 1669 C C . ASN A 1 207 ? 30.056 -1.093 -52.065 1.00 62.59 207 ASN A C 1
ATOM 1671 O O . ASN A 1 207 ? 30.929 -0.892 -52.898 1.00 62.59 207 ASN A O 1
ATOM 1675 N N . GLN A 1 208 ? 29.636 -2.327 -51.772 1.00 69.44 208 GLN A N 1
ATOM 1676 C CA . GLN A 1 208 ? 30.213 -3.513 -52.403 1.00 69.44 208 GLN A CA 1
ATOM 1677 C C . GLN A 1 208 ? 29.910 -3.595 -53.910 1.00 69.44 208 GLN A C 1
ATOM 1679 O O . GLN A 1 208 ? 30.716 -4.130 -54.668 1.00 69.44 208 GLN A O 1
ATOM 1684 N N . GLU A 1 209 ? 28.748 -3.115 -54.355 1.00 66.56 209 GLU A N 1
ATOM 1685 C CA . GLU A 1 209 ? 28.416 -3.012 -55.780 1.00 66.56 209 GLU A CA 1
ATOM 1686 C C . GLU A 1 209 ? 29.181 -1.875 -56.461 1.00 66.56 209 GLU A C 1
ATOM 1688 O O . GLU A 1 209 ? 29.693 -2.075 -57.557 1.00 66.56 209 GLU A O 1
ATOM 1693 N N . VAL A 1 210 ? 29.330 -0.722 -55.802 1.00 63.97 210 VAL A N 1
ATOM 1694 C CA . VAL A 1 210 ? 30.129 0.408 -56.301 1.00 63.97 210 VAL A CA 1
ATOM 1695 C C . VAL A 1 210 ? 31.601 0.018 -56.448 1.00 63.97 210 VAL A C 1
ATOM 1697 O O . VAL A 1 210 ? 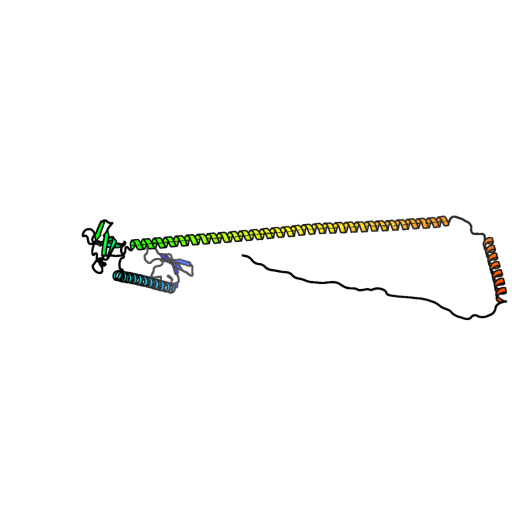32.186 0.288 -57.494 1.00 63.97 210 VAL A O 1
ATOM 1700 N N . ASP A 1 211 ? 32.179 -0.673 -55.462 1.00 72.25 211 ASP A N 1
ATOM 1701 C CA . ASP A 1 211 ? 33.563 -1.160 -55.525 1.00 72.25 211 ASP A CA 1
ATOM 1702 C C . ASP A 1 211 ? 33.748 -2.169 -56.671 1.00 72.25 211 ASP A C 1
ATOM 1704 O O . ASP A 1 211 ? 34.709 -2.076 -57.429 1.00 72.25 211 ASP A O 1
ATOM 1708 N N . ARG A 1 212 ? 32.793 -3.094 -56.865 1.00 68.56 212 ARG A N 1
ATOM 1709 C CA . ARG A 1 212 ? 32.833 -4.059 -57.980 1.00 68.56 212 ARG A CA 1
ATOM 1710 C C . ARG A 1 212 ? 32.729 -3.391 -59.345 1.00 68.56 212 ARG A C 1
ATOM 1712 O O . ARG A 1 212 ? 33.508 -3.718 -60.230 1.00 68.56 212 ARG A O 1
ATOM 1719 N N . VAL A 1 213 ? 31.778 -2.473 -59.517 1.00 66.19 213 VAL A N 1
ATOM 1720 C CA . VAL A 1 213 ? 31.595 -1.757 -60.788 1.00 66.19 213 VAL A CA 1
ATOM 1721 C C . VAL A 1 213 ? 32.825 -0.903 -61.093 1.00 66.19 213 VAL A C 1
ATOM 1723 O O . VAL A 1 213 ? 33.294 -0.908 -62.225 1.00 66.19 213 VAL A O 1
ATOM 1726 N N . SER A 1 214 ? 33.401 -0.242 -60.085 1.00 71.56 214 SER A N 1
ATOM 1727 C CA . SER A 1 214 ? 34.627 0.543 -60.246 1.00 71.56 214 SER A CA 1
ATOM 1728 C C . SER A 1 214 ? 35.834 -0.325 -60.627 1.00 71.56 214 SER A C 1
ATOM 1730 O O . SER A 1 214 ? 36.627 0.084 -61.474 1.00 71.56 214 SER A O 1
ATOM 1732 N N . ASP A 1 215 ? 35.990 -1.507 -60.025 1.00 75.31 215 ASP A N 1
ATOM 1733 C CA . ASP A 1 215 ? 37.080 -2.433 -60.356 1.00 75.31 215 ASP A CA 1
ATOM 1734 C C . ASP A 1 215 ? 36.909 -3.048 -61.754 1.00 75.31 215 ASP A C 1
ATOM 1736 O O . ASP A 1 215 ? 37.886 -3.147 -62.499 1.00 75.31 215 ASP A O 1
ATOM 1740 N N . ASP A 1 216 ? 35.683 -3.407 -62.144 1.00 76.69 216 ASP A N 1
ATOM 1741 C CA . ASP A 1 216 ? 35.379 -3.939 -63.477 1.00 76.69 216 ASP A CA 1
ATOM 1742 C C . ASP A 1 216 ? 35.602 -2.874 -64.569 1.00 76.69 216 ASP A C 1
ATOM 1744 O O . ASP A 1 216 ? 36.223 -3.160 -65.596 1.00 76.69 216 ASP A O 1
ATOM 1748 N N . GLU A 1 217 ? 35.172 -1.626 -64.342 1.00 73.62 217 GLU A N 1
ATOM 1749 C CA . GLU A 1 217 ? 35.420 -0.500 -65.254 1.00 73.62 217 GLU A CA 1
ATOM 1750 C C . GLU A 1 217 ? 36.918 -0.181 -65.370 1.00 73.62 217 GLU A C 1
ATOM 1752 O O . GLU A 1 217 ? 37.421 0.058 -66.474 1.00 73.62 217 GLU A O 1
ATOM 1757 N N . LEU A 1 218 ? 37.660 -0.233 -64.258 1.00 71.44 218 LEU A N 1
ATOM 1758 C CA . LEU A 1 218 ? 39.109 -0.041 -64.252 1.00 71.44 218 LEU A CA 1
ATOM 1759 C C . LEU A 1 218 ? 39.829 -1.171 -65.001 1.00 71.44 218 LEU A C 1
ATOM 1761 O O . LEU A 1 218 ? 40.715 -0.899 -65.812 1.00 71.44 218 LEU A O 1
ATOM 1765 N N . GLN A 1 219 ? 39.437 -2.430 -64.790 1.00 74.94 219 GLN A N 1
ATOM 1766 C CA . GLN A 1 219 ? 39.996 -3.572 -65.519 1.00 74.94 219 GLN A CA 1
ATOM 1767 C C . GLN A 1 219 ? 39.670 -3.511 -67.011 1.00 74.94 219 GLN A C 1
ATOM 1769 O O . GLN A 1 219 ? 40.537 -3.794 -67.837 1.00 74.94 219 GLN A O 1
ATOM 1774 N N . GLN A 1 220 ? 38.459 -3.091 -67.380 1.00 78.38 220 GLN A N 1
ATOM 1775 C CA . GLN A 1 220 ? 38.079 -2.908 -68.776 1.00 78.38 220 GLN A CA 1
ATOM 1776 C C . GLN A 1 220 ? 38.882 -1.777 -69.435 1.00 78.38 220 GLN A C 1
ATOM 1778 O O . GLN A 1 220 ? 39.333 -1.929 -70.573 1.00 78.38 220 GLN A O 1
ATOM 1783 N N . ALA A 1 221 ? 39.115 -0.670 -68.724 1.00 67.44 221 ALA A N 1
ATOM 1784 C CA . ALA A 1 221 ? 39.956 0.426 -69.199 1.00 67.44 221 ALA A CA 1
ATOM 1785 C C . ALA A 1 221 ? 41.424 -0.004 -69.367 1.00 67.44 221 ALA A C 1
ATOM 1787 O O . ALA A 1 221 ? 42.052 0.337 -70.374 1.00 67.44 221 ALA A O 1
ATOM 1788 N N . ILE A 1 222 ? 41.961 -0.795 -68.431 1.00 73.50 222 ILE A N 1
ATOM 1789 C CA . ILE A 1 222 ? 43.306 -1.378 -68.533 1.00 73.50 222 ILE A CA 1
ATOM 1790 C C . ILE A 1 222 ? 43.383 -2.315 -69.741 1.00 73.50 222 ILE A C 1
ATOM 1792 O O . ILE A 1 222 ? 44.240 -2.115 -70.596 1.00 73.50 222 ILE A O 1
ATOM 1796 N N . ALA A 1 223 ? 42.446 -3.254 -69.889 1.00 79.00 223 ALA A N 1
ATOM 1797 C CA . ALA A 1 223 ? 42.419 -4.197 -71.008 1.00 79.00 223 ALA A CA 1
ATOM 1798 C C . ALA A 1 223 ? 42.282 -3.493 -72.370 1.00 79.00 223 ALA A C 1
ATOM 1800 O O . ALA A 1 223 ? 42.917 -3.877 -73.354 1.00 79.00 223 ALA A O 1
ATOM 1801 N N . MET A 1 224 ? 41.481 -2.427 -72.443 1.00 76.25 224 MET A N 1
ATOM 1802 C CA . MET A 1 224 ? 41.358 -1.609 -73.649 1.00 76.25 224 MET A CA 1
AT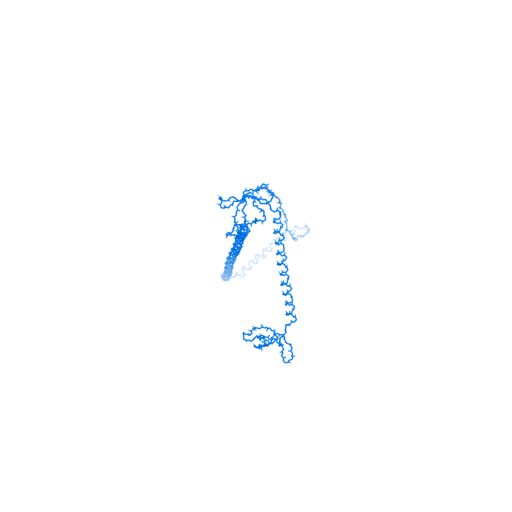OM 1803 C C . MET A 1 224 ? 42.661 -0.859 -73.952 1.00 76.25 224 MET A C 1
ATOM 1805 O O . MET A 1 224 ? 43.068 -0.787 -75.110 1.00 76.25 224 MET A O 1
ATOM 1809 N N . THR A 1 225 ? 43.343 -0.351 -72.925 1.00 68.31 225 THR A N 1
ATOM 1810 C CA . THR A 1 225 ? 44.643 0.319 -73.068 1.00 68.31 225 THR A CA 1
ATOM 1811 C C . THR A 1 225 ? 45.725 -0.663 -73.520 1.00 68.31 225 THR A C 1
ATOM 1813 O O . THR A 1 225 ? 46.468 -0.363 -74.451 1.00 68.31 225 THR A O 1
ATOM 1816 N N . GLU A 1 226 ? 45.776 -1.863 -72.941 1.00 80.38 226 GLU A N 1
ATOM 1817 C CA . GLU A 1 226 ? 46.668 -2.946 -73.368 1.00 80.38 226 GLU A CA 1
ATOM 1818 C C . GLU A 1 226 ? 46.390 -3.359 -74.818 1.00 80.38 226 GLU A C 1
ATOM 1820 O O . GLU A 1 226 ? 47.318 -3.458 -75.619 1.00 80.38 226 GLU A O 1
ATOM 1825 N N . SER A 1 227 ? 45.117 -3.481 -75.209 1.00 84.12 227 SER A N 1
ATOM 1826 C CA . SER A 1 227 ? 44.733 -3.769 -76.595 1.00 84.12 227 SER A CA 1
ATOM 1827 C C . SER A 1 227 ? 45.151 -2.663 -77.573 1.00 84.12 227 SER A C 1
ATOM 1829 O O . SER A 1 227 ? 45.589 -2.959 -78.689 1.00 84.12 227 SER A O 1
ATOM 1831 N N . ILE A 1 228 ? 45.048 -1.392 -77.172 1.00 77.94 228 ILE A N 1
ATOM 1832 C CA . ILE A 1 228 ? 45.523 -0.255 -77.972 1.00 77.94 228 ILE A CA 1
ATOM 1833 C C . ILE A 1 228 ? 47.048 -0.308 -78.113 1.00 77.94 228 ILE A C 1
ATOM 1835 O O . ILE A 1 228 ? 47.547 -0.184 -79.231 1.00 77.94 228 ILE A O 1
ATOM 1839 N N . MET A 1 229 ? 47.782 -0.564 -77.027 1.00 75.19 229 MET A N 1
ATOM 1840 C CA . MET A 1 229 ? 49.243 -0.695 -77.063 1.00 75.19 229 MET A CA 1
ATOM 1841 C C . MET A 1 229 ? 49.696 -1.861 -77.952 1.00 75.19 229 MET A C 1
ATOM 1843 O O . MET A 1 229 ? 50.595 -1.687 -78.773 1.00 75.19 229 MET A O 1
ATOM 1847 N N . GLU A 1 230 ? 49.043 -3.024 -77.871 1.00 83.12 230 GLU A N 1
ATOM 1848 C CA . GLU A 1 230 ? 49.320 -4.151 -78.770 1.00 83.12 230 GLU A CA 1
ATOM 1849 C C . GLU A 1 230 ? 49.063 -3.790 -80.237 1.00 83.12 230 GLU A C 1
ATOM 1851 O O . GLU A 1 230 ? 49.824 -4.175 -81.129 1.00 83.12 230 GLU A O 1
ATOM 1856 N N . ARG A 1 231 ? 47.987 -3.043 -80.510 1.00 74.31 231 ARG A N 1
ATOM 1857 C CA . ARG A 1 231 ? 47.650 -2.597 -81.865 1.00 74.31 231 ARG A CA 1
ATOM 1858 C C . ARG A 1 231 ? 48.680 -1.610 -82.406 1.00 74.31 231 ARG A C 1
ATOM 1860 O O . ARG A 1 231 ? 49.058 -1.732 -83.569 1.00 74.31 231 ARG A O 1
ATOM 1867 N N . GLU A 1 232 ? 49.160 -0.679 -81.585 1.00 75.31 232 GLU A N 1
ATOM 1868 C CA . GLU A 1 232 ? 50.250 0.231 -81.953 1.00 75.31 232 GLU A CA 1
ATOM 1869 C C . GLU A 1 232 ? 51.559 -0.513 -82.203 1.00 75.31 232 GLU A C 1
ATOM 1871 O O . GLU A 1 232 ? 52.286 -0.182 -83.138 1.00 75.31 232 GLU A O 1
ATOM 1876 N N . GLN A 1 233 ? 51.863 -1.531 -81.399 1.00 80.12 233 GLN A N 1
ATOM 1877 C CA . GLN A 1 233 ? 53.067 -2.332 -81.572 1.00 80.12 233 GLN A CA 1
ATOM 1878 C C . GLN A 1 233 ? 53.015 -3.136 -82.875 1.00 80.12 233 GLN A C 1
ATOM 1880 O O . GLN A 1 233 ? 53.964 -3.088 -83.655 1.00 80.12 233 GLN A O 1
ATOM 1885 N N . ARG A 1 234 ? 51.874 -3.769 -83.183 1.00 80.25 234 ARG A N 1
ATOM 1886 C CA . ARG A 1 234 ? 51.659 -4.429 -84.482 1.00 80.25 234 ARG A CA 1
ATOM 1887 C C . ARG A 1 234 ? 51.755 -3.448 -85.643 1.00 80.25 234 ARG A C 1
ATOM 1889 O O . ARG A 1 234 ? 52.381 -3.770 -86.644 1.00 80.25 234 ARG A O 1
ATOM 1896 N N . TRP A 1 235 ? 51.176 -2.256 -85.505 1.00 83.56 235 TRP A N 1
ATOM 1897 C CA . TRP A 1 235 ? 51.273 -1.221 -86.532 1.00 83.56 235 TRP A CA 1
ATOM 1898 C C . TRP A 1 235 ? 52.722 -0.772 -86.752 1.00 83.56 235 TRP A C 1
ATOM 1900 O O . TRP A 1 235 ? 53.139 -0.633 -87.896 1.00 83.56 235 TRP A O 1
ATOM 1910 N N . LYS A 1 236 ? 53.517 -0.612 -85.685 1.00 79.06 236 LYS A N 1
ATOM 1911 C CA . LYS A 1 236 ? 54.953 -0.304 -85.787 1.00 79.06 236 LYS A CA 1
ATOM 1912 C C . LYS A 1 236 ? 55.730 -1.421 -86.479 1.00 79.06 236 LYS A C 1
ATOM 1914 O O . LYS A 1 236 ? 56.497 -1.125 -87.386 1.00 79.06 236 LYS A O 1
ATOM 1919 N N . GLU A 1 237 ? 55.506 -2.679 -86.105 1.00 86.00 237 GLU A N 1
ATOM 1920 C CA . GLU A 1 237 ? 56.154 -3.835 -86.741 1.00 86.00 237 GLU A CA 1
ATOM 1921 C C . GLU A 1 237 ? 55.759 -3.982 -88.219 1.00 86.00 237 GLU A C 1
ATOM 1923 O O . GLU A 1 237 ? 56.585 -4.324 -89.065 1.00 86.00 237 GLU A O 1
ATOM 1928 N N . GLU A 1 238 ? 54.494 -3.732 -88.553 1.00 82.31 238 GLU A N 1
ATOM 1929 C CA . GLU A 1 238 ? 53.995 -3.777 -89.926 1.00 82.31 238 GLU A CA 1
ATOM 1930 C C . GLU A 1 238 ? 54.529 -2.606 -90.757 1.00 82.31 238 GLU A C 1
ATOM 1932 O O . GLU A 1 238 ? 54.970 -2.810 -91.885 1.00 82.31 238 GLU A O 1
ATOM 1937 N N . HIS A 1 239 ? 54.576 -1.401 -90.187 1.00 80.12 239 HIS A N 1
ATOM 1938 C CA . HIS A 1 239 ? 55.177 -0.232 -90.820 1.00 80.12 239 HIS A CA 1
ATOM 1939 C C . HIS A 1 239 ? 56.686 -0.417 -91.020 1.00 80.12 239 HIS A C 1
ATOM 1941 O O . HIS A 1 239 ? 57.208 -0.086 -92.079 1.00 80.12 239 HIS A O 1
ATOM 1947 N N . GLU A 1 240 ? 57.399 -0.998 -90.053 1.00 80.62 240 GLU A N 1
ATOM 1948 C CA . GLU A 1 240 ? 58.818 -1.341 -90.193 1.00 80.62 240 GLU A CA 1
ATOM 1949 C C . GLU A 1 240 ? 59.033 -2.354 -91.324 1.00 80.62 240 GLU A C 1
ATOM 1951 O O . GLU A 1 240 ? 59.890 -2.143 -92.182 1.00 80.62 240 GLU A O 1
ATOM 1956 N N . LYS A 1 241 ? 58.199 -3.399 -91.409 1.00 83.75 241 LYS A N 1
ATOM 1957 C CA . LYS A 1 241 ? 58.223 -4.346 -92.536 1.00 83.75 241 LYS A CA 1
ATOM 1958 C C . LYS A 1 241 ? 57.946 -3.659 -93.871 1.00 83.75 241 LYS A C 1
ATOM 1960 O O . LYS A 1 241 ? 58.671 -3.908 -94.829 1.00 83.75 241 LYS A O 1
ATOM 1965 N N . GLN A 1 242 ? 56.951 -2.775 -93.934 1.00 78.06 242 GLN A N 1
ATOM 1966 C CA . GLN A 1 242 ? 56.627 -2.018 -95.145 1.00 78.06 242 GLN A CA 1
ATOM 1967 C C . GLN A 1 242 ? 57.761 -1.075 -95.557 1.00 78.06 242 GLN A C 1
ATOM 1969 O O . GLN A 1 242 ? 58.061 -0.988 -96.742 1.00 78.06 242 GLN A O 1
ATOM 1974 N N . VAL A 1 243 ? 58.429 -0.411 -94.609 1.00 77.88 243 VAL A N 1
ATOM 1975 C CA . VAL A 1 243 ? 59.597 0.440 -94.887 1.00 77.88 243 VAL A CA 1
ATOM 1976 C C . VAL A 1 243 ? 60.765 -0.401 -95.397 1.00 77.88 243 VAL A C 1
ATOM 1978 O O . VAL A 1 243 ? 61.366 -0.050 -96.408 1.00 77.88 243 VAL A O 1
ATOM 1981 N N . VAL A 1 244 ? 61.065 -1.535 -94.758 1.00 79.19 244 VAL A N 1
ATOM 1982 C CA . VAL A 1 244 ? 62.115 -2.461 -95.217 1.00 79.19 244 VAL A CA 1
ATOM 1983 C C . VAL A 1 244 ? 61.803 -2.994 -96.618 1.00 79.19 244 VAL A C 1
ATOM 1985 O O . VAL A 1 244 ? 62.694 -3.079 -97.464 1.00 79.19 244 VAL A O 1
ATOM 1988 N N . GLU A 1 245 ? 60.543 -3.317 -96.898 1.00 77.31 245 GLU A N 1
ATOM 1989 C CA . GLU A 1 245 ? 60.108 -3.798 -98.207 1.00 77.31 245 GLU A CA 1
ATOM 1990 C C . GLU A 1 245 ? 60.110 -2.691 -99.270 1.00 77.31 245 GLU A C 1
ATOM 1992 O O . GLU A 1 245 ? 60.562 -2.934 -100.386 1.00 77.31 245 GLU A O 1
ATOM 1997 N N . ALA A 1 246 ? 59.726 -1.461 -98.925 1.00 71.94 246 ALA A N 1
ATOM 1998 C CA . ALA A 1 246 ? 59.833 -0.296 -99.801 1.00 71.94 246 ALA A CA 1
ATOM 1999 C C . ALA A 1 246 ? 61.296 0.032 -100.134 1.00 71.94 246 ALA A C 1
ATOM 2001 O O . ALA A 1 246 ? 61.618 0.255 -101.299 1.00 71.94 246 ALA A O 1
ATOM 2002 N N . VAL A 1 247 ? 62.205 -0.022 -99.153 1.00 70.25 247 VAL A N 1
ATOM 2003 C CA . VAL A 1 247 ? 63.656 0.124 -99.375 1.00 70.25 247 VAL A CA 1
ATOM 2004 C C . VAL A 1 247 ? 64.179 -0.998 -100.276 1.00 70.25 247 VAL A C 1
ATOM 2006 O O . VAL A 1 247 ? 64.972 -0.752 -101.183 1.00 70.25 247 VAL A O 1
ATOM 2009 N N . ARG A 1 248 ? 63.697 -2.232 -100.092 1.00 71.38 248 ARG A N 1
ATOM 2010 C CA . ARG A 1 248 ? 64.054 -3.369 -100.950 1.00 71.38 248 ARG A CA 1
ATOM 2011 C C . ARG A 1 248 ? 63.531 -3.215 -102.381 1.00 71.38 248 ARG A C 1
ATOM 2013 O O . ARG A 1 248 ? 64.243 -3.576 -103.312 1.00 71.38 248 ARG A O 1
ATOM 2020 N N . GLN A 1 249 ? 62.323 -2.687 -102.567 1.00 66.69 249 GLN A N 1
ATOM 2021 C CA . GLN A 1 249 ? 61.753 -2.394 -103.886 1.00 66.69 249 GLN A CA 1
ATOM 2022 C C . GLN A 1 249 ? 62.472 -1.219 -104.563 1.00 66.69 249 GLN A C 1
ATOM 2024 O O . GLN A 1 249 ? 62.710 -1.266 -105.766 1.00 66.69 249 GLN A O 1
ATOM 2029 N N . GLN A 1 250 ? 62.897 -0.214 -103.793 1.00 58.25 250 GLN A N 1
ATOM 2030 C CA . GLN A 1 250 ? 63.698 0.911 -104.282 1.00 58.25 250 GLN A CA 1
ATOM 2031 C C . GLN A 1 250 ? 65.129 0.491 -104.668 1.00 58.25 250 GLN A C 1
ATOM 2033 O O . GLN A 1 250 ? 65.747 1.122 -105.519 1.00 58.25 250 GLN A O 1
ATOM 2038 N N . ALA A 1 251 ? 65.638 -0.610 -104.106 1.00 54.78 251 ALA A N 1
ATOM 2039 C CA . ALA A 1 251 ? 66.925 -1.199 -104.472 1.00 54.78 251 ALA A CA 1
ATOM 2040 C C . ALA A 1 251 ? 66.893 -2.032 -105.774 1.00 54.78 251 ALA A C 1
ATOM 2042 O O . ALA A 1 251 ? 67.916 -2.606 -106.155 1.00 54.78 251 ALA A O 1
ATOM 2043 N N . VAL A 1 252 ? 65.755 -2.113 -106.477 1.00 55.09 252 VAL A N 1
ATOM 2044 C CA . VAL A 1 252 ? 65.627 -2.863 -107.734 1.00 55.09 252 VAL A CA 1
ATOM 2045 C C . VAL A 1 252 ? 65.377 -1.907 -108.912 1.00 55.09 252 VAL A C 1
ATOM 2047 O O . VAL A 1 252 ? 64.237 -1.579 -109.226 1.00 55.09 252 VAL A O 1
ATOM 2050 N N . LEU A 1 253 ? 66.497 -1.598 -109.595 1.00 48.81 253 LEU A N 1
ATOM 2051 C CA . LEU A 1 253 ? 66.717 -1.042 -110.956 1.00 48.81 253 LEU A CA 1
ATOM 2052 C C . LEU A 1 253 ? 66.976 0.478 -111.089 1.00 48.81 253 LEU A C 1
ATOM 2054 O O . LEU A 1 253 ? 66.370 1.266 -110.372 1.00 48.81 253 LEU A O 1
ATOM 2058 N N . PRO A 1 254 ? 67.695 0.919 -112.150 1.00 48.28 254 PRO A N 1
ATOM 2059 C CA . PRO A 1 254 ? 68.886 0.342 -112.803 1.00 48.28 254 PRO A CA 1
ATOM 2060 C C . PRO A 1 254 ? 70.006 1.394 -113.047 1.00 48.28 254 PRO A C 1
ATOM 2062 O O . PRO A 1 254 ? 69.770 2.585 -112.926 1.00 48.28 254 PRO A O 1
ATOM 2065 N N . ALA A 1 255 ? 71.206 0.917 -113.414 1.00 50.44 255 ALA A N 1
ATOM 2066 C CA . ALA A 1 255 ? 72.339 1.612 -114.059 1.00 50.44 255 ALA A CA 1
ATOM 2067 C C . ALA A 1 255 ? 72.655 3.072 -113.649 1.00 50.44 255 ALA A C 1
ATOM 2069 O O . ALA A 1 255 ? 71.951 4.021 -113.987 1.00 50.44 255 ALA A O 1
ATOM 2070 N N . THR A 1 256 ? 73.813 3.246 -113.010 1.00 53.88 256 THR A N 1
ATOM 2071 C CA . THR A 1 256 ? 74.533 4.525 -112.935 1.00 53.88 256 THR A CA 1
ATOM 2072 C C . THR A 1 256 ? 74.625 5.167 -114.326 1.00 53.88 256 THR A C 1
ATOM 2074 O O . THR A 1 256 ? 74.944 4.444 -115.271 1.00 53.88 256 THR A O 1
ATOM 2077 N N . PRO A 1 257 ? 74.371 6.479 -114.488 1.00 54.81 257 PRO A N 1
ATOM 2078 C CA . PRO A 1 257 ? 74.680 7.156 -115.744 1.00 54.81 257 PRO A CA 1
ATOM 2079 C C . PRO A 1 257 ? 76.187 7.036 -116.009 1.00 54.81 257 PRO A C 1
ATOM 2081 O O . PRO A 1 257 ? 76.980 7.207 -115.082 1.00 54.81 257 PRO A O 1
ATOM 2084 N N . ASP A 1 258 ? 76.565 6.692 -117.242 1.00 60.34 258 ASP A N 1
ATOM 2085 C CA . ASP A 1 258 ? 77.967 6.574 -117.647 1.00 60.34 258 ASP A CA 1
ATOM 2086 C C . ASP A 1 258 ? 78.708 7.903 -117.395 1.00 60.34 258 ASP A C 1
ATOM 2088 O O . ASP A 1 258 ? 78.140 8.986 -117.563 1.00 60.34 258 ASP A O 1
ATOM 2092 N N . ASP A 1 259 ? 79.986 7.831 -117.005 1.00 55.38 259 ASP A N 1
ATOM 2093 C CA . ASP A 1 259 ? 80.830 8.988 -116.649 1.00 55.38 259 ASP A CA 1
ATOM 2094 C C . ASP A 1 259 ? 80.896 10.076 -117.748 1.00 55.38 259 ASP A C 1
ATOM 2096 O O . ASP A 1 259 ? 81.190 11.243 -117.465 1.00 55.38 259 ASP A O 1
ATOM 2100 N N . GLU A 1 260 ? 80.575 9.733 -119.002 1.00 61.66 260 GLU A N 1
ATOM 2101 C CA . GLU A 1 260 ? 80.439 10.693 -120.105 1.00 61.66 260 GLU A CA 1
ATOM 2102 C C . GLU A 1 260 ? 79.230 11.634 -119.945 1.00 61.66 260 GLU A C 1
ATOM 2104 O O . GLU A 1 260 ? 79.349 12.823 -120.246 1.00 61.66 260 GLU A O 1
ATOM 2109 N N . ASP A 1 261 ? 78.096 11.164 -119.415 1.00 67.81 261 ASP A N 1
ATOM 2110 C CA . ASP A 1 261 ? 76.895 11.990 -119.197 1.00 67.81 261 ASP A CA 1
ATOM 2111 C C . ASP A 1 261 ? 77.065 12.938 -118.000 1.00 67.81 261 ASP A C 1
ATOM 2113 O O . ASP A 1 261 ? 76.571 14.071 -118.011 1.00 67.81 261 ASP A O 1
ATOM 2117 N N . ILE A 1 262 ? 77.808 12.498 -116.980 1.00 68.31 262 ILE A N 1
ATOM 2118 C CA . ILE A 1 262 ? 78.196 13.344 -115.844 1.00 68.31 262 ILE A CA 1
ATOM 2119 C C . ILE A 1 262 ? 79.168 14.428 -116.324 1.00 68.31 262 ILE A C 1
ATOM 2121 O O . ILE A 1 262 ? 78.946 15.605 -116.049 1.00 68.31 262 ILE A O 1
ATOM 2125 N N . SER A 1 263 ? 80.179 14.065 -117.119 1.00 73.38 263 SER A N 1
ATOM 2126 C CA . SER A 1 263 ? 81.158 15.019 -117.659 1.00 73.38 263 SER A CA 1
ATOM 2127 C C . SER A 1 263 ? 80.524 16.037 -118.612 1.00 73.38 263 SER A C 1
ATOM 2129 O O . SER A 1 263 ? 80.885 17.213 -118.587 1.00 73.38 263 SER A O 1
ATOM 2131 N N . ARG A 1 264 ? 79.542 15.621 -119.422 1.00 74.44 264 ARG A N 1
ATOM 2132 C CA . ARG A 1 264 ? 78.819 16.518 -120.332 1.00 74.44 264 ARG A CA 1
ATOM 2133 C C . ARG A 1 264 ? 77.966 17.531 -119.578 1.00 74.44 264 ARG A C 1
ATOM 2135 O O . ARG A 1 264 ? 78.025 18.716 -119.885 1.00 74.44 264 ARG A O 1
ATOM 2142 N N . ARG A 1 265 ? 77.233 17.087 -118.552 1.00 73.56 265 ARG A N 1
ATOM 2143 C CA . ARG A 1 265 ? 76.467 17.995 -117.688 1.00 73.56 265 ARG A CA 1
ATOM 2144 C C . ARG A 1 265 ? 77.374 18.928 -116.898 1.00 73.56 265 ARG A C 1
ATOM 2146 O O . ARG A 1 265 ? 77.028 20.089 -116.733 1.00 73.56 265 ARG A O 1
ATOM 2153 N N . GLN A 1 266 ? 78.532 18.457 -116.444 1.00 74.19 266 GLN A N 1
ATOM 2154 C CA . GLN A 1 266 ? 79.500 19.307 -115.754 1.00 74.19 266 GLN A CA 1
ATOM 2155 C C . GLN A 1 266 ? 80.067 20.385 -116.691 1.00 74.19 266 GLN A C 1
ATOM 2157 O O . GLN A 1 266 ? 80.131 21.545 -116.304 1.00 74.19 266 GLN A O 1
ATOM 2162 N N . ALA A 1 267 ? 80.372 20.035 -117.946 1.00 77.12 267 ALA A N 1
ATOM 2163 C CA . ALA A 1 267 ? 80.808 20.996 -118.958 1.00 77.12 267 ALA A CA 1
ATOM 2164 C C . ALA A 1 267 ? 79.715 22.023 -119.312 1.00 77.12 267 ALA A C 1
ATOM 2166 O O . ALA A 1 267 ? 80.022 23.202 -119.452 1.00 77.12 267 ALA A O 1
ATOM 2167 N N . GLU A 1 268 ? 78.448 21.603 -119.406 1.00 80.75 268 GLU A N 1
ATOM 2168 C CA . GLU A 1 268 ? 77.309 22.515 -119.604 1.00 80.75 268 GLU A CA 1
ATOM 2169 C C . GLU A 1 268 ? 77.130 23.475 -118.418 1.00 80.75 268 GLU A C 1
ATOM 2171 O O . GLU A 1 268 ? 76.871 24.661 -118.619 1.00 80.75 268 GLU A O 1
ATOM 2176 N N . TRP A 1 269 ? 77.314 22.996 -117.183 1.00 79.94 269 TRP A N 1
ATOM 2177 C CA . TRP A 1 269 ? 77.288 23.842 -115.987 1.00 79.94 269 TRP A CA 1
ATOM 2178 C C . TRP A 1 269 ? 78.468 24.821 -115.938 1.00 79.94 269 TRP A C 1
ATOM 2180 O O . TRP A 1 269 ? 78.261 25.998 -115.653 1.00 79.94 269 TRP A O 1
ATOM 2190 N N . ASP A 1 270 ? 79.683 24.377 -116.263 1.00 79.00 270 ASP A N 1
ATOM 2191 C CA . ASP A 1 270 ? 80.872 25.237 -116.294 1.00 79.00 270 ASP A CA 1
ATOM 2192 C C . ASP A 1 270 ? 80.807 26.279 -117.426 1.00 79.00 270 ASP A C 1
ATOM 2194 O O . ASP A 1 270 ? 81.352 27.374 -117.296 1.00 79.00 270 ASP A O 1
ATOM 2198 N N . GLU A 1 271 ? 80.148 25.965 -118.545 1.00 81.06 271 GLU A N 1
ATOM 2199 C CA . GLU A 1 271 ? 79.872 26.916 -119.629 1.00 81.06 271 GLU A CA 1
ATOM 2200 C C . GLU A 1 271 ? 78.811 27.942 -119.214 1.00 81.06 271 GLU A C 1
ATOM 2202 O O . GLU A 1 271 ? 79.031 29.139 -119.393 1.00 81.06 271 GLU A O 1
ATOM 2207 N N . ALA A 1 272 ? 77.727 27.503 -118.563 1.00 76.19 272 ALA A N 1
ATOM 2208 C CA . ALA A 1 272 ? 76.693 28.394 -118.038 1.00 76.19 272 ALA A CA 1
ATOM 2209 C C . ALA A 1 272 ? 77.240 29.359 -116.972 1.00 76.19 272 ALA A C 1
ATOM 2211 O O . ALA A 1 272 ? 76.913 30.543 -116.992 1.00 76.19 272 ALA A O 1
ATOM 2212 N N . ILE A 1 273 ? 78.119 28.886 -116.081 1.00 78.12 273 ILE A N 1
ATOM 2213 C CA . ILE A 1 273 ? 78.795 29.741 -115.092 1.00 78.12 273 ILE A CA 1
ATOM 2214 C C . ILE A 1 273 ? 79.702 30.763 -115.791 1.00 78.12 273 ILE A C 1
ATOM 2216 O O . ILE A 1 273 ? 79.735 31.925 -115.397 1.00 78.12 273 ILE A O 1
ATOM 2220 N N . ARG A 1 274 ? 80.403 30.374 -116.863 1.00 77.19 274 ARG A N 1
ATOM 2221 C CA . ARG A 1 274 ? 81.292 31.277 -117.613 1.00 77.19 274 ARG A CA 1
ATOM 2222 C C . ARG A 1 274 ? 80.525 32.356 -118.381 1.00 77.19 274 ARG A C 1
ATOM 2224 O O . ARG A 1 274 ? 81.005 33.485 -118.483 1.00 77.19 274 ARG A O 1
ATOM 2231 N N . GLU A 1 275 ? 79.358 32.017 -118.925 1.00 79.69 275 GLU A N 1
ATOM 2232 C CA . GLU A 1 275 ? 78.454 32.984 -119.558 1.00 79.69 275 GLU A CA 1
ATOM 2233 C C . GLU A 1 275 ? 77.861 33.956 -118.529 1.00 79.69 275 GLU A C 1
ATOM 2235 O O . GLU A 1 275 ? 77.812 35.159 -118.794 1.00 79.69 275 GLU A O 1
ATOM 2240 N N . ASP A 1 276 ? 77.494 33.469 -117.339 1.00 76.06 276 ASP A N 1
ATOM 2241 C CA . ASP A 1 276 ? 76.983 34.306 -116.247 1.00 76.06 276 ASP A CA 1
ATOM 2242 C C . ASP A 1 276 ? 78.079 35.239 -115.692 1.00 76.06 276 ASP A C 1
ATOM 2244 O O . ASP A 1 276 ? 77.852 36.438 -115.538 1.00 76.06 276 ASP A O 1
ATOM 2248 N N . GLU A 1 277 ? 79.319 34.759 -115.530 1.00 74.62 277 GLU A N 1
ATOM 2249 C CA . GLU A 1 277 ? 80.466 35.594 -115.139 1.00 74.62 277 GLU A CA 1
ATOM 2250 C C . GLU A 1 277 ? 80.836 36.639 -116.209 1.00 74.62 277 GLU A C 1
ATOM 2252 O O . GLU A 1 277 ? 81.201 37.767 -115.868 1.00 74.62 277 GLU A O 1
ATOM 2257 N N . GLN A 1 278 ? 80.710 36.328 -117.507 1.00 73.25 278 GLN A N 1
ATOM 2258 C CA . GLN A 1 278 ? 80.893 37.325 -118.573 1.00 73.25 278 GLN A CA 1
ATOM 2259 C C . GLN A 1 278 ? 79.762 38.360 -118.603 1.00 73.25 278 GLN A C 1
ATOM 2261 O O . GLN A 1 278 ? 80.029 39.546 -118.825 1.00 73.25 278 GLN A O 1
ATOM 2266 N N . ALA A 1 279 ? 78.518 37.946 -118.345 1.00 71.44 279 ALA A N 1
ATOM 2267 C CA . ALA A 1 279 ? 77.384 38.855 -118.210 1.00 71.44 279 ALA A CA 1
ATOM 2268 C C . ALA A 1 279 ? 77.538 39.767 -116.979 1.00 71.44 279 ALA A C 1
ATOM 2270 O O . ALA A 1 279 ? 77.264 40.968 -117.056 1.00 71.44 279 ALA A O 1
ATOM 2271 N N . GLN A 1 280 ? 78.061 39.232 -115.874 1.00 66.75 280 GLN A N 1
ATOM 2272 C CA . GLN A 1 280 ? 78.305 39.965 -114.635 1.00 66.75 280 GLN A CA 1
ATOM 2273 C C . GLN A 1 280 ? 79.509 40.920 -114.755 1.00 66.75 280 GLN A C 1
ATOM 2275 O O . GLN A 1 280 ? 79.414 42.073 -114.335 1.00 66.75 280 GLN A O 1
ATOM 2280 N N . ALA A 1 281 ? 80.587 40.531 -115.446 1.00 65.94 281 ALA A N 1
ATOM 2281 C CA . ALA A 1 281 ? 81.723 41.411 -115.746 1.00 65.94 281 ALA A CA 1
ATOM 2282 C C . ALA A 1 281 ? 81.364 42.552 -116.724 1.00 65.94 281 ALA A C 1
ATOM 2284 O O . ALA A 1 281 ? 81.881 43.666 -116.603 1.00 65.94 281 ALA A O 1
ATOM 2285 N N . ALA A 1 282 ? 80.448 42.313 -117.672 1.00 61.91 282 ALA A N 1
ATOM 2286 C CA . ALA A 1 282 ? 79.907 43.360 -118.543 1.00 61.91 282 ALA A CA 1
ATOM 2287 C C . ALA A 1 282 ? 78.976 44.330 -117.787 1.00 61.91 282 ALA A C 1
ATOM 2289 O O . ALA A 1 282 ? 78.946 45.522 -118.104 1.00 61.91 282 ALA A O 1
ATOM 2290 N N . ALA A 1 283 ? 78.259 43.843 -116.767 1.00 59.19 283 ALA A N 1
ATOM 2291 C CA . ALA A 1 283 ? 77.406 44.656 -115.902 1.00 59.19 283 ALA A CA 1
ATOM 2292 C C . ALA A 1 283 ? 78.212 45.509 -114.898 1.00 59.19 283 ALA A C 1
ATOM 2294 O O . ALA A 1 283 ? 77.876 46.671 -114.666 1.00 59.19 283 ALA A O 1
ATOM 2295 N N . GLU A 1 284 ? 79.322 44.996 -114.358 1.00 58.50 284 GLU A N 1
ATOM 2296 C CA . GLU A 1 284 ? 80.171 45.720 -113.395 1.00 58.50 284 GLU A CA 1
ATOM 2297 C C . GLU A 1 284 ? 81.048 46.821 -114.030 1.00 58.50 284 GLU A C 1
ATOM 2299 O O . GLU A 1 284 ? 81.460 47.757 -113.343 1.00 58.50 284 GLU A O 1
ATOM 2304 N N . ALA A 1 285 ? 81.260 46.804 -115.353 1.00 56.75 285 ALA A N 1
ATOM 2305 C CA . ALA A 1 285 ? 81.968 47.867 -116.078 1.00 56.75 285 ALA A CA 1
ATOM 2306 C C . ALA A 1 285 ? 81.135 49.151 -116.308 1.00 56.75 285 ALA A C 1
ATOM 2308 O O . ALA A 1 285 ? 81.689 50.162 -116.748 1.00 56.75 285 ALA A O 1
ATOM 2309 N N . GLN A 1 286 ? 79.824 49.145 -116.023 1.00 53.78 286 GLN A N 1
ATOM 2310 C CA . GLN A 1 286 ? 78.928 50.281 -116.300 1.00 53.78 286 GLN A CA 1
ATOM 2311 C C . GLN A 1 286 ? 78.359 50.989 -115.066 1.00 53.78 286 GLN A C 1
ATOM 2313 O O . GLN A 1 286 ? 77.774 52.062 -115.214 1.00 53.78 286 GLN A O 1
ATOM 2318 N N . THR A 1 287 ? 78.547 50.476 -113.847 1.00 45.81 287 THR A N 1
ATOM 2319 C CA . THR A 1 287 ? 77.915 51.086 -112.667 1.00 45.81 287 THR A CA 1
ATOM 2320 C C . THR A 1 287 ? 78.791 51.043 -111.419 1.00 45.81 287 THR A C 1
ATOM 2322 O O . THR A 1 287 ? 78.832 50.070 -110.677 1.00 45.81 287 THR A O 1
ATOM 2325 N N . SER A 1 288 ? 79.428 52.174 -111.133 1.00 35.44 288 SER A N 1
ATOM 2326 C CA . SER A 1 288 ? 79.786 52.619 -109.783 1.00 35.44 288 SER A CA 1
ATOM 2327 C C . SER A 1 288 ? 79.259 54.054 -109.617 1.00 35.44 288 SER A C 1
ATOM 2329 O O . SER A 1 288 ? 79.262 54.773 -110.618 1.00 35.44 288 SER A O 1
ATOM 2331 N N . PRO A 1 289 ? 78.904 54.556 -108.413 1.00 48.09 289 PRO A N 1
ATOM 2332 C CA . PRO A 1 289 ? 78.884 53.893 -107.103 1.00 48.09 289 PRO A CA 1
ATOM 2333 C C . PRO A 1 289 ? 77.660 54.254 -106.205 1.00 48.09 289 PRO A C 1
ATOM 2335 O O . PRO A 1 289 ? 76.796 55.042 -106.573 1.00 48.09 289 PRO A O 1
ATOM 2338 N N . GLN A 1 290 ? 77.712 53.750 -104.960 1.00 34.81 290 GLN A N 1
ATOM 2339 C CA . GLN A 1 290 ? 77.090 54.253 -103.713 1.00 34.81 290 GLN A CA 1
ATOM 2340 C C . GLN A 1 290 ? 75.619 53.918 -103.410 1.00 34.81 290 GLN A C 1
ATOM 2342 O O . GLN A 1 290 ? 74.741 54.655 -103.827 1.00 34.81 290 GLN A O 1
ATOM 2347 N N . VAL A 1 291 ? 75.389 52.986 -102.466 1.00 41.53 291 VAL A N 1
ATOM 2348 C CA . VAL A 1 291 ? 74.636 53.266 -101.218 1.00 41.53 291 VAL A CA 1
ATOM 2349 C C . VAL A 1 291 ? 75.209 52.422 -100.066 1.00 41.53 291 VAL A C 1
ATOM 2351 O O . VAL A 1 291 ? 75.603 51.272 -100.228 1.00 41.53 291 VAL A O 1
ATOM 2354 N N . ARG A 1 292 ? 75.298 53.057 -98.900 1.00 33.44 292 ARG A N 1
ATOM 2355 C CA . ARG A 1 292 ? 75.960 52.665 -97.655 1.00 33.44 292 ARG A CA 1
ATOM 2356 C C . ARG A 1 292 ? 74.906 52.207 -96.632 1.00 33.44 292 ARG A C 1
ATOM 2358 O O . ARG A 1 292 ? 73.964 52.963 -96.452 1.00 33.44 292 ARG A O 1
ATOM 2365 N N . ALA A 1 293 ? 75.170 51.083 -95.938 1.00 35.34 293 ALA A N 1
ATOM 2366 C CA . ALA A 1 293 ? 74.816 50.738 -94.534 1.00 35.34 293 ALA A CA 1
ATOM 2367 C C . ALA A 1 293 ? 73.317 50.790 -94.101 1.00 35.34 293 ALA A C 1
ATOM 2369 O O . ALA A 1 293 ? 72.595 51.691 -94.480 1.00 35.34 293 ALA A O 1
ATOM 2370 N N . THR A 1 294 ? 72.731 49.939 -93.245 1.00 33.84 294 THR A N 1
ATOM 2371 C CA . THR A 1 294 ? 73.210 48.939 -92.270 1.00 33.84 294 THR A CA 1
ATOM 2372 C C . THR A 1 294 ? 72.007 48.143 -91.721 1.00 33.84 294 THR A C 1
ATOM 2374 O O . THR A 1 294 ? 70.994 48.734 -91.369 1.00 33.84 294 THR A O 1
ATOM 2377 N N . ALA A 1 295 ? 72.176 46.822 -91.650 1.00 33.69 295 ALA A N 1
ATOM 2378 C CA . ALA A 1 295 ? 71.811 45.835 -90.618 1.00 33.69 295 ALA A CA 1
ATOM 2379 C C . ALA A 1 295 ? 70.642 46.018 -89.599 1.00 33.69 295 ALA A C 1
ATOM 2381 O O . ALA A 1 295 ? 70.616 46.956 -88.809 1.00 33.69 295 ALA A O 1
ATOM 2382 N N . ALA A 1 296 ? 69.873 44.915 -89.502 1.00 34.16 296 ALA A N 1
ATOM 2383 C CA . ALA A 1 296 ? 69.489 44.147 -88.294 1.00 34.16 296 ALA A CA 1
ATOM 2384 C C . ALA A 1 296 ? 68.147 44.406 -87.554 1.00 34.16 296 ALA A C 1
ATOM 2386 O O . ALA A 1 296 ? 68.016 45.262 -86.686 1.00 34.16 296 ALA A O 1
ATOM 2387 N N . THR A 1 297 ? 67.190 43.510 -87.832 1.00 34.88 297 THR A N 1
ATOM 2388 C CA . THR A 1 297 ? 66.211 42.849 -86.917 1.00 34.88 297 THR A CA 1
ATOM 2389 C C . THR A 1 297 ? 66.958 41.714 -86.144 1.00 34.88 297 THR A C 1
ATOM 2391 O O . THR A 1 297 ? 68.087 41.442 -86.566 1.00 34.88 297 THR A O 1
ATOM 2394 N N . PRO A 1 298 ? 66.437 40.978 -85.117 1.00 48.25 298 PRO A N 1
ATOM 2395 C CA . PRO A 1 298 ? 65.033 40.802 -84.695 1.00 48.25 298 PRO A CA 1
ATOM 2396 C C . PRO A 1 298 ? 64.738 40.582 -83.177 1.00 48.25 298 PRO A C 1
ATOM 2398 O O . PRO A 1 298 ? 65.652 40.531 -82.367 1.00 48.25 298 PRO A O 1
ATOM 2401 N N . ALA A 1 299 ? 63.430 40.407 -82.875 1.00 31.23 299 ALA A N 1
ATOM 2402 C CA . ALA A 1 299 ? 62.786 39.409 -81.976 1.00 31.23 299 ALA A CA 1
ATOM 2403 C C . ALA A 1 299 ? 63.203 39.297 -80.484 1.00 31.23 299 ALA A C 1
ATOM 2405 O O . ALA A 1 299 ? 64.362 39.449 -80.144 1.00 31.23 299 ALA A O 1
ATOM 2406 N N . ALA A 1 300 ? 62.375 38.902 -79.510 1.00 33.22 300 ALA A N 1
ATOM 2407 C CA . ALA A 1 300 ? 60.940 38.650 -79.341 1.00 33.22 300 ALA A CA 1
ATOM 2408 C C . ALA A 1 300 ? 60.701 38.315 -77.837 1.00 33.22 300 ALA A C 1
ATOM 2410 O O . ALA A 1 300 ? 61.613 37.801 -77.196 1.00 33.22 300 ALA A O 1
ATOM 2411 N N . GLU A 1 301 ? 59.459 38.530 -77.356 1.00 31.95 301 GLU A N 1
ATOM 2412 C CA . GLU A 1 301 ? 58.737 37.782 -76.285 1.00 31.95 301 GLU A CA 1
ATOM 2413 C C . GLU A 1 301 ? 59.215 37.821 -74.800 1.00 31.95 301 GLU A C 1
ATOM 2415 O O . GLU A 1 301 ? 60.361 38.173 -74.537 1.00 31.95 301 GLU A O 1
ATOM 2420 N N . PRO A 1 302 ? 58.408 37.396 -73.781 1.00 46.91 302 PRO A N 1
ATOM 2421 C CA . PRO A 1 302 ? 56.941 37.177 -73.684 1.00 46.91 302 PRO A CA 1
ATOM 2422 C C . PRO A 1 302 ? 56.297 37.641 -72.328 1.00 46.91 302 PRO A C 1
ATOM 2424 O O . PRO A 1 302 ? 56.980 38.104 -71.421 1.00 46.91 302 PRO A O 1
ATOM 2427 N N . GLN A 1 303 ? 54.981 37.394 -72.165 1.00 32.25 303 GLN A N 1
ATOM 2428 C CA . GLN A 1 303 ? 54.301 36.824 -70.966 1.00 32.25 303 GLN A CA 1
ATOM 2429 C C . GLN A 1 303 ? 53.118 37.582 -70.315 1.00 32.25 303 GLN A C 1
ATOM 2431 O O . GLN A 1 303 ? 53.191 38.755 -69.966 1.00 32.25 303 GLN A O 1
ATOM 2436 N N . LYS A 1 304 ? 52.114 36.743 -69.988 1.00 34.22 304 LYS A N 1
ATOM 2437 C CA . LYS A 1 304 ? 51.087 36.800 -68.924 1.00 34.22 304 LYS A CA 1
ATOM 2438 C C . LYS A 1 304 ? 49.781 37.569 -69.173 1.00 34.22 304 LYS A C 1
ATOM 2440 O O . LYS A 1 304 ? 49.614 38.718 -68.785 1.00 34.22 304 LYS A O 1
ATOM 2445 N N . GLN A 1 305 ? 48.793 36.816 -69.658 1.00 34.16 305 GLN A N 1
ATOM 2446 C CA . GLN A 1 305 ? 47.388 36.948 -69.271 1.00 34.16 305 GLN A CA 1
ATOM 2447 C C . GLN A 1 305 ? 47.063 35.846 -68.257 1.00 34.16 305 GLN A C 1
ATOM 2449 O O . GLN A 1 305 ? 47.421 34.700 -68.500 1.00 34.16 305 GLN A O 1
ATOM 2454 N N . GLU A 1 306 ? 46.434 36.207 -67.137 1.00 33.00 306 GLU A N 1
ATOM 2455 C CA . GLU A 1 306 ? 45.225 35.554 -66.605 1.00 33.00 306 GLU A CA 1
ATOM 2456 C C . GLU A 1 306 ? 44.863 36.128 -65.228 1.00 33.00 306 GLU A C 1
ATOM 2458 O O . GLU A 1 306 ? 45.588 35.962 -64.250 1.00 33.00 306 GLU A O 1
ATOM 2463 N N . GLN A 1 307 ? 43.724 36.819 -65.184 1.00 39.72 307 GLN A N 1
ATOM 2464 C CA . GLN A 1 307 ? 42.697 36.779 -64.136 1.00 39.72 307 GLN A CA 1
ATOM 2465 C C . GLN A 1 307 ? 41.515 37.632 -64.622 1.00 39.72 307 GLN A C 1
ATOM 2467 O O . GLN A 1 307 ? 41.723 38.686 -65.229 1.00 39.72 307 GLN A O 1
ATOM 2472 N N . PRO A 1 308 ? 40.276 37.225 -64.315 1.00 49.09 308 PRO A N 1
ATOM 2473 C CA . PRO A 1 308 ? 39.471 38.170 -63.557 1.00 49.09 308 PRO A CA 1
ATOM 2474 C C . PRO A 1 308 ? 38.693 37.527 -62.408 1.00 49.09 308 PRO A C 1
AT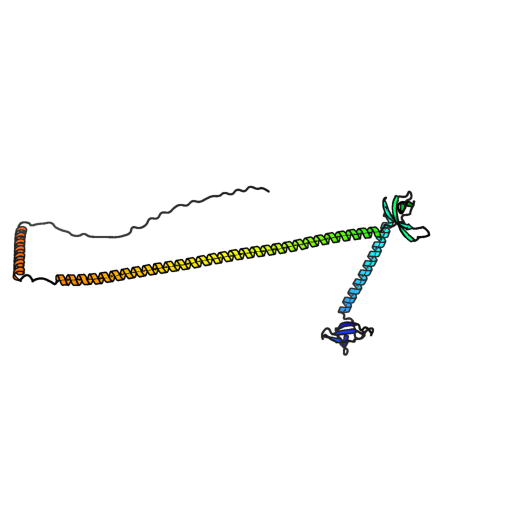OM 2476 O O . PRO A 1 308 ? 38.154 36.425 -62.494 1.00 49.09 308 PRO A O 1
ATOM 2479 N N . ALA A 1 309 ? 38.614 38.304 -61.332 1.00 36.66 309 ALA A N 1
ATOM 2480 C CA . ALA A 1 309 ? 37.587 38.226 -60.310 1.00 36.66 309 ALA A CA 1
ATOM 2481 C C . ALA A 1 309 ? 36.208 38.610 -60.885 1.00 36.66 309 ALA A C 1
ATOM 2483 O O . ALA A 1 309 ? 36.137 39.319 -61.885 1.00 36.66 309 ALA A O 1
ATOM 2484 N N . VAL A 1 310 ? 35.124 38.213 -60.210 1.00 40.44 310 VAL A N 1
ATOM 2485 C CA . VAL A 1 310 ? 34.143 39.128 -59.583 1.00 40.44 310 VAL A CA 1
ATOM 2486 C C . VAL A 1 310 ? 32.974 38.318 -58.991 1.00 40.44 310 VAL A C 1
ATOM 2488 O O . VAL A 1 310 ? 32.204 37.654 -59.673 1.00 40.44 310 VAL A O 1
ATOM 2491 N N . THR A 1 311 ? 32.949 38.373 -57.665 1.00 40.00 311 THR A N 1
ATOM 2492 C CA . THR A 1 311 ? 31.872 38.538 -56.681 1.00 40.00 311 THR A CA 1
ATOM 2493 C C . THR A 1 311 ? 30.390 38.609 -57.111 1.00 40.00 311 THR A C 1
ATOM 2495 O O . THR A 1 311 ? 30.018 39.268 -58.074 1.00 40.00 311 THR A O 1
ATOM 2498 N N . GLU A 1 312 ? 29.561 38.134 -56.165 1.00 40.03 312 GLU A N 1
ATOM 2499 C CA . GLU A 1 312 ? 28.384 38.821 -55.583 1.00 40.03 312 GLU A CA 1
ATOM 2500 C C . GLU A 1 312 ? 26.979 38.323 -55.985 1.00 40.03 312 GLU A C 1
ATOM 2502 O O . GLU A 1 312 ? 26.483 38.600 -57.073 1.00 40.03 312 GLU A O 1
ATOM 2507 N N . LYS A 1 313 ? 26.261 37.703 -55.029 1.00 36.97 313 LYS A N 1
ATOM 2508 C CA . LYS A 1 313 ? 25.128 38.344 -54.317 1.00 36.97 313 LYS A CA 1
ATOM 2509 C C . LYS A 1 313 ? 24.406 37.398 -53.338 1.00 36.97 313 LYS A C 1
ATOM 2511 O O . LYS A 1 313 ? 23.970 36.308 -53.685 1.00 36.97 313 LYS A O 1
ATOM 2516 N N . ARG A 1 314 ? 24.228 37.905 -52.115 1.00 41.03 314 ARG A N 1
ATOM 2517 C CA . ARG A 1 314 ? 23.160 37.606 -51.134 1.00 41.03 314 ARG A CA 1
ATOM 2518 C C . ARG A 1 314 ? 22.191 38.809 -51.156 1.00 41.03 314 ARG A C 1
ATOM 2520 O O . ARG A 1 314 ? 22.639 39.883 -51.563 1.00 41.03 314 ARG A O 1
ATOM 2527 N N . PRO A 1 315 ? 20.906 38.683 -50.769 1.00 48.91 315 PRO A N 1
ATOM 2528 C CA . PRO A 1 315 ? 20.457 38.826 -49.357 1.00 48.91 315 PRO A CA 1
ATOM 2529 C C . PRO A 1 315 ? 19.313 37.823 -49.011 1.00 48.91 315 PRO A C 1
ATOM 2531 O O . PRO A 1 315 ? 18.768 37.216 -49.920 1.00 48.91 315 PRO A O 1
ATOM 2534 N N . ALA A 1 316 ? 18.963 37.397 -47.787 1.00 37.12 316 ALA A N 1
ATOM 2535 C CA . ALA A 1 316 ? 18.725 37.969 -46.448 1.00 37.12 316 ALA A CA 1
ATOM 2536 C C . ALA A 1 316 ? 17.243 38.345 -46.143 1.00 37.12 316 ALA A C 1
ATOM 2538 O O . ALA A 1 316 ? 16.689 39.206 -46.815 1.00 37.12 316 ALA A O 1
ATOM 2539 N N . VAL A 1 317 ? 16.738 37.774 -45.022 1.00 39.88 317 VAL A N 1
ATOM 2540 C CA . VAL A 1 317 ? 15.624 38.186 -44.103 1.00 39.88 317 VAL A CA 1
ATOM 2541 C C . VAL A 1 317 ? 14.173 38.028 -44.658 1.00 39.88 317 VAL A C 1
ATOM 2543 O O . VAL A 1 317 ? 13.994 38.119 -45.860 1.00 39.88 317 VAL A O 1
ATOM 2546 N N . ALA A 1 318 ? 13.073 37.755 -43.926 1.00 37.22 318 ALA A N 1
ATOM 2547 C CA . ALA A 1 318 ? 12.728 37.829 -42.498 1.00 37.22 318 ALA A CA 1
ATOM 2548 C C . ALA A 1 318 ? 11.450 37.023 -42.125 1.00 37.22 318 ALA A C 1
ATOM 2550 O O . ALA A 1 318 ? 10.639 36.724 -42.992 1.00 37.22 318 ALA A O 1
ATOM 2551 N N . GLU A 1 319 ? 11.330 36.726 -40.820 1.00 44.69 319 GLU A N 1
ATOM 2552 C CA . GLU A 1 319 ? 10.152 36.749 -39.914 1.00 44.69 319 GLU A CA 1
ATOM 2553 C C . GLU A 1 319 ? 8.735 36.368 -40.399 1.00 44.69 319 GLU A C 1
ATOM 2555 O O . GLU A 1 319 ? 8.209 36.957 -41.331 1.00 44.69 319 GLU A O 1
ATOM 2560 N N . HIS A 1 320 ? 8.054 35.495 -39.632 1.00 39.22 320 HIS A N 1
ATOM 2561 C CA . HIS A 1 320 ? 6.757 35.797 -38.988 1.00 39.22 320 HIS A CA 1
ATOM 2562 C C . HIS A 1 320 ? 6.290 34.672 -38.028 1.00 39.22 320 HIS A C 1
ATOM 2564 O O . HIS A 1 320 ? 6.162 33.515 -38.417 1.00 39.22 320 HIS A O 1
ATOM 2570 N N . GLN A 1 321 ? 5.984 35.046 -36.777 1.00 42.50 321 GLN A N 1
ATOM 2571 C CA . GLN A 1 321 ? 4.925 34.447 -35.938 1.00 42.50 321 GLN A CA 1
ATOM 2572 C C . GLN A 1 321 ? 3.605 35.210 -36.185 1.00 42.50 321 GLN A C 1
ATOM 2574 O O . GLN A 1 321 ? 3.655 36.343 -36.677 1.00 42.50 321 GLN A O 1
ATOM 2579 N N . PRO A 1 322 ? 2.437 34.649 -35.807 1.00 53.75 322 PRO A N 1
ATOM 2580 C CA . PRO A 1 322 ? 1.793 35.102 -34.561 1.00 53.75 322 PRO A CA 1
ATOM 2581 C C . PRO A 1 322 ? 1.052 34.002 -33.759 1.00 53.75 322 PRO A C 1
ATOM 2583 O O . PRO A 1 322 ? 0.802 32.900 -34.239 1.00 53.75 322 PRO A O 1
ATOM 2586 N N . ALA A 1 323 ? 0.692 34.350 -32.519 1.00 41.69 323 ALA A N 1
ATOM 2587 C CA . ALA A 1 323 ? -0.143 33.609 -31.565 1.00 41.69 323 ALA A CA 1
ATOM 2588 C C . ALA A 1 323 ? -1.652 33.884 -31.742 1.00 41.69 323 ALA A C 1
ATOM 2590 O O . ALA A 1 323 ? -1.968 35.019 -32.078 1.00 41.69 323 ALA A O 1
ATOM 2591 N N . VAL A 1 324 ? -2.550 32.936 -31.392 1.00 41.56 324 VAL A N 1
ATOM 2592 C CA . VAL A 1 324 ? -3.899 33.156 -30.787 1.00 41.56 324 VAL A CA 1
ATOM 2593 C C . VAL A 1 324 ? -4.345 31.900 -29.993 1.00 41.56 324 VAL A C 1
ATOM 2595 O O . VAL A 1 324 ? -3.973 30.780 -30.329 1.00 41.56 324 VAL A O 1
ATOM 2598 N N . ALA A 1 325 ? -5.107 32.146 -28.921 1.00 42.62 325 ALA A N 1
ATOM 2599 C CA . ALA A 1 325 ? -5.680 31.273 -27.889 1.00 42.62 325 ALA A CA 1
ATOM 2600 C C . ALA A 1 325 ? -6.883 30.387 -28.301 1.00 42.62 325 ALA A C 1
ATOM 2602 O O . ALA A 1 325 ? -7.533 30.680 -29.295 1.00 42.62 325 ALA A O 1
ATOM 2603 N N . GLU A 1 326 ? -7.210 29.376 -27.474 1.00 40.59 326 GLU A N 1
ATOM 2604 C CA . GLU A 1 326 ? -8.516 29.154 -26.791 1.00 40.59 326 GLU A CA 1
ATOM 2605 C C . GLU A 1 326 ? -8.581 27.746 -26.148 1.00 40.59 326 GLU A C 1
ATOM 2607 O O . GLU A 1 326 ? -8.542 26.747 -26.863 1.00 40.59 326 GLU A O 1
ATOM 2612 N N . GLN A 1 327 ? -8.678 27.679 -24.809 1.00 39.72 327 GLN A N 1
ATOM 2613 C CA . GLN A 1 327 ? -9.594 26.841 -23.999 1.00 39.72 327 GLN A CA 1
ATOM 2614 C C . GLN A 1 327 ? -9.295 26.987 -22.502 1.00 39.72 327 GLN A C 1
ATOM 2616 O O . GLN A 1 327 ? -8.103 26.979 -22.123 1.00 39.72 327 GLN A O 1
#

Sequence (327 aa):
GKFKGLWFEAEVTGVHPTLPDAYSVRLVKSGIEFPLVGYKFMRRSEAAMLVWREKMANETRAREEAEAQKEKEMRERTEWVQNHTFEDGESVQVLSANSKDSGTWTNVTVLSKGTKPNTYTLVWRNKDVFKNVRREVIRKDTETQAAKLAAEELAKKQVEAEEAERQAAARERAKRAEAWRRMAEERERKLEEAKEQGEAAVVATVNQEVDRVSDDELQQAIAMTESIMEREQRWKEEHEKQVVEAVRQQAVLPATPDDEDISRRQAEWDEAIREDEQAQAAAEAQTSPQVRATAATPAAEPQKQEQPAVTEKRPAVAEHQPAVAEQ